Protein AF-A0A944TV61-F1 (afdb_monomer)

Sequence (250 aa):
MQFSLAYIKSEQQFALRTFNSPVAEAAKGKIMELEELETQNIQGIFLPADLLKEDSVALRFSEELMNTPIKSAEENDLSIEAFETLETIEATRLALKMNQQWVLQNNLKTLEVLIPTLNHLKALWPNDRTAFFEELWHLLRKNLGPTSLKLVFNDMEMVGERKKLVQVKIEGNKTPNPVPGTEFESNLMKHYDKEFGAVLNIAEFNQEKGQLVFTATINKSPVIVMAEVLKMSSLQKALLKALFEGLQSA

Radius of gyration: 19.67 Å; Cα contacts (8 Å, |Δi|>4): 413; chains: 1; bounding box: 52×33×57 Å

Structure (mmCIF, N/CA/C/O backbone):
data_AF-A0A944TV61-F1
#
_entry.id   AF-A0A944TV61-F1
#
loop_
_atom_site.group_PDB
_atom_site.id
_atom_site.type_symbol
_atom_site.label_atom_id
_atom_site.label_alt_id
_atom_site.label_comp_id
_atom_site.label_asym_id
_atom_site.label_entity_id
_atom_site.label_seq_id
_atom_site.pdbx_PDB_ins_code
_atom_site.Cartn_x
_atom_site.Cartn_y
_atom_site.Cartn_z
_atom_site.occupancy
_atom_site.B_iso_or_equiv
_atom_site.auth_seq_id
_atom_site.auth_comp_id
_atom_site.auth_asym_id
_atom_site.auth_atom_id
_atom_site.pdbx_PDB_model_num
ATOM 1 N N . MET A 1 1 ? 3.582 7.955 14.731 1.00 70.56 1 MET A N 1
ATOM 2 C CA . MET A 1 1 ? 2.733 7.690 13.554 1.00 70.56 1 MET A CA 1
ATOM 3 C C . MET A 1 1 ? 1.399 8.390 13.738 1.00 70.56 1 MET A C 1
ATOM 5 O O . MET A 1 1 ? 0.754 8.182 14.762 1.00 70.56 1 MET A O 1
ATOM 9 N N . GLN A 1 2 ? 1.022 9.225 12.775 1.00 77.56 2 GLN A N 1
ATOM 10 C CA . GLN A 1 2 ? -0.262 9.921 12.752 1.00 77.56 2 GLN A CA 1
ATOM 11 C C . GLN A 1 2 ? -1.247 9.129 11.891 1.00 77.56 2 GLN A C 1
ATOM 13 O O . GLN A 1 2 ? -0.892 8.701 10.794 1.00 77.56 2 GLN A O 1
ATOM 18 N N . PHE A 1 3 ? -2.462 8.914 12.385 1.00 81.75 3 PHE A N 1
ATOM 19 C CA . PHE A 1 3 ? -3.537 8.269 11.630 1.00 81.75 3 PHE A CA 1
ATOM 20 C C . PHE A 1 3 ? -4.894 8.845 12.035 1.00 81.75 3 PHE A C 1
ATOM 22 O O . PHE A 1 3 ? -5.049 9.377 13.133 1.00 81.75 3 PHE A O 1
ATOM 29 N N . SER A 1 4 ? -5.881 8.729 11.157 1.00 86.25 4 SER A N 1
ATOM 30 C CA . SER A 1 4 ? -7.245 9.182 11.375 1.00 86.25 4 SER A CA 1
ATOM 31 C C . SER A 1 4 ? -8.233 8.043 11.158 1.00 86.25 4 SER A C 1
ATOM 33 O O . SER A 1 4 ? -8.126 7.276 10.196 1.00 86.25 4 SER A O 1
ATOM 35 N N . LEU A 1 5 ? -9.200 7.951 12.065 1.00 87.44 5 LEU A N 1
ATOM 36 C CA . LEU A 1 5 ? -10.331 7.033 11.996 1.00 87.44 5 LEU A CA 1
ATOM 37 C C . LEU A 1 5 ? -11.611 7.852 11.901 1.00 87.44 5 LEU A C 1
ATOM 39 O O . LEU A 1 5 ? -11.696 8.925 12.505 1.00 87.44 5 LEU A O 1
ATOM 43 N N . ALA A 1 6 ? -12.597 7.339 11.177 1.00 88.81 6 ALA A N 1
ATOM 44 C CA . ALA A 1 6 ? -13.915 7.945 11.102 1.00 88.81 6 ALA A CA 1
ATOM 45 C C . ALA A 1 6 ? -15.012 6.985 11.576 1.00 88.81 6 ALA A C 1
ATOM 47 O O . ALA A 1 6 ? -14.898 5.769 11.435 1.00 88.81 6 ALA A O 1
ATOM 48 N N . TYR A 1 7 ? -16.074 7.552 12.134 1.00 86.69 7 TYR A N 1
ATOM 49 C CA . TYR A 1 7 ? -17.287 6.854 12.544 1.00 86.69 7 TYR A CA 1
ATOM 50 C C . TYR A 1 7 ? -18.488 7.507 11.865 1.00 86.69 7 TYR A C 1
ATOM 52 O O . TYR A 1 7 ? -18.637 8.730 11.921 1.00 86.69 7 TYR A O 1
ATOM 60 N N . ILE A 1 8 ? -19.350 6.710 11.240 1.00 84.94 8 ILE A N 1
ATOM 61 C CA . ILE A 1 8 ? -20.545 7.212 10.557 1.00 84.94 8 ILE A CA 1
ATOM 62 C C . ILE A 1 8 ? -21.674 7.404 11.571 1.00 84.94 8 ILE A C 1
ATOM 64 O O . ILE A 1 8 ? -22.154 6.438 12.159 1.00 84.94 8 ILE A O 1
ATOM 68 N N . LYS A 1 9 ? -22.098 8.658 11.776 1.00 77.75 9 LYS A N 1
ATOM 69 C CA . LYS A 1 9 ? -23.261 8.994 12.617 1.00 77.75 9 LYS A CA 1
ATOM 70 C C . LYS A 1 9 ? -24.571 8.842 11.836 1.00 77.75 9 LYS A C 1
ATOM 72 O O . LYS A 1 9 ? -25.576 8.417 12.394 1.00 77.75 9 LYS A O 1
ATOM 77 N N . SER A 1 10 ? -24.550 9.216 10.558 1.00 73.25 10 SER A N 1
ATOM 78 C CA . SER A 1 10 ? -25.651 9.115 9.593 1.00 73.25 10 SER A CA 1
ATOM 79 C C . SER A 1 10 ? -25.081 9.121 8.170 1.00 73.25 10 SER A C 1
ATOM 81 O O . SER A 1 10 ? -23.891 9.375 8.003 1.00 73.25 10 SER A O 1
ATOM 83 N N . GLU A 1 11 ? -25.905 8.906 7.139 1.00 70.44 11 GLU A N 1
ATOM 84 C CA . GLU A 1 11 ? -25.464 8.891 5.727 1.00 70.44 11 GLU A CA 1
ATOM 85 C C . GLU A 1 11 ? -24.627 10.111 5.295 1.00 70.44 11 GLU A C 1
ATOM 87 O O . GLU A 1 11 ? -23.846 10.021 4.350 1.00 70.44 11 GLU A O 1
ATOM 92 N N . GLN A 1 12 ? -24.786 11.255 5.969 1.00 73.31 12 GLN A N 1
ATOM 93 C CA . GLN A 1 12 ? -24.114 12.509 5.622 1.00 73.31 12 GLN A CA 1
ATOM 94 C C . GLN A 1 12 ? -23.173 13.031 6.712 1.00 73.31 12 GLN A C 1
ATOM 96 O O . GLN A 1 12 ? -22.436 13.976 6.451 1.00 73.31 12 GLN A O 1
ATOM 101 N N . GLN A 1 13 ? -23.169 12.451 7.918 1.00 80.06 13 GLN A N 1
ATOM 102 C CA . GLN A 1 13 ? -22.377 12.964 9.040 1.00 80.06 13 GLN A CA 1
ATOM 103 C C . GLN A 1 13 ? -21.384 11.937 9.569 1.00 80.06 13 GLN A C 1
ATOM 105 O O . GLN A 1 13 ? -21.739 10.827 9.973 1.00 80.06 13 GLN A O 1
ATOM 110 N N . PHE A 1 14 ? -20.133 12.375 9.669 1.00 84.75 14 PHE A N 1
ATOM 111 C CA . PHE A 1 14 ? -18.995 11.558 10.056 1.00 84.75 14 PHE A CA 1
ATOM 112 C C . PHE A 1 14 ? -18.278 12.211 11.232 1.00 84.75 14 PHE A C 1
ATOM 114 O O . PHE A 1 14 ? -17.988 13.404 11.204 1.00 84.75 14 PHE A O 1
ATOM 121 N N . ALA A 1 15 ? -17.963 11.437 12.267 1.00 84.75 15 ALA A N 1
ATOM 122 C CA . ALA A 1 15 ? -17.015 11.842 13.297 1.00 84.75 15 ALA A CA 1
ATOM 123 C C . ALA A 1 15 ? -15.615 11.389 12.893 1.00 84.75 15 ALA A C 1
ATOM 125 O O . ALA A 1 15 ? -15.347 10.192 12.872 1.00 84.75 15 ALA A O 1
ATOM 126 N N . LEU A 1 16 ? -14.714 12.326 12.624 1.00 87.50 16 LEU A N 1
ATOM 127 C CA . LEU A 1 16 ? -13.301 12.055 12.384 1.00 87.50 16 LEU A CA 1
ATOM 128 C C . LEU A 1 16 ? -12.492 12.326 13.647 1.00 87.50 16 LEU A C 1
ATOM 130 O O . LEU A 1 16 ? -12.610 13.391 14.258 1.00 87.50 16 LEU A O 1
ATOM 134 N N . ARG A 1 17 ? -11.616 11.390 14.006 1.00 87.31 17 ARG A N 1
ATOM 135 C CA . ARG A 1 17 ? -10.607 11.582 15.049 1.00 87.31 17 ARG A CA 1
ATOM 136 C C . ARG A 1 17 ? -9.224 11.273 14.510 1.00 87.31 17 ARG A C 1
ATOM 138 O O . ARG A 1 17 ? -9.013 10.237 13.883 1.00 87.31 17 ARG A O 1
ATOM 145 N N . THR A 1 18 ? -8.285 12.167 14.800 1.00 84.69 18 THR A N 1
ATOM 146 C CA . THR A 1 18 ? -6.871 12.009 14.460 1.00 84.69 18 THR A CA 1
ATOM 147 C C . THR A 1 18 ? -6.078 11.682 15.716 1.00 84.69 18 THR A C 1
ATOM 149 O O . THR A 1 18 ? -6.195 12.351 16.745 1.00 84.69 18 THR A O 1
ATOM 152 N N . PHE A 1 19 ? -5.256 10.648 15.609 1.00 83.38 19 PHE A N 1
ATOM 153 C CA . PHE A 1 19 ? -4.460 10.079 16.680 1.00 83.38 19 PHE A CA 1
ATOM 154 C C . PHE A 1 19 ? -2.979 10.179 16.323 1.00 83.38 19 PHE A C 1
ATOM 156 O O . PHE A 1 19 ? -2.576 9.868 15.200 1.00 83.38 19 PHE A O 1
ATOM 163 N N . ASN A 1 20 ? -2.161 10.570 17.297 1.00 77.81 20 ASN A N 1
ATOM 164 C CA . ASN A 1 20 ? -0.715 10.683 17.149 1.00 77.81 20 ASN A CA 1
ATOM 165 C C . ASN A 1 20 ? -0.024 9.695 18.084 1.00 77.81 20 ASN A C 1
ATOM 167 O O . ASN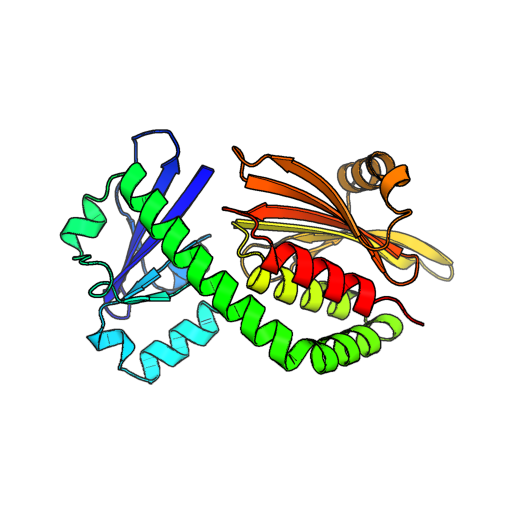 A 1 20 ? 0.310 10.039 19.204 1.00 77.81 20 ASN A O 1
ATOM 171 N N . SER A 1 21 ? 0.241 8.466 17.646 1.00 65.56 21 SER A N 1
ATOM 172 C CA . SER A 1 21 ? 1.012 7.523 18.470 1.00 65.56 21 SER A CA 1
ATOM 173 C C . SER A 1 21 ? 2.506 7.908 18.478 1.00 65.56 21 SER A C 1
ATOM 175 O O . SER A 1 21 ? 3.048 8.150 17.389 1.00 65.56 21 SER A O 1
ATOM 177 N N . PRO A 1 22 ? 3.199 7.981 19.639 1.00 58.41 22 PRO A N 1
ATOM 178 C CA . PRO A 1 22 ? 2.798 7.512 20.976 1.00 58.41 22 PRO A CA 1
ATOM 179 C C . PRO A 1 22 ? 2.239 8.602 21.916 1.00 58.41 22 PRO A C 1
ATOM 181 O O . PRO A 1 22 ? 2.099 8.368 23.114 1.00 58.41 22 PRO A O 1
ATOM 184 N N . VAL A 1 23 ? 1.954 9.803 21.415 1.00 64.31 23 VAL A N 1
ATOM 185 C CA . VAL A 1 23 ? 1.420 10.913 22.213 1.00 64.31 23 VAL A CA 1
ATOM 186 C C . VAL A 1 23 ? -0.033 10.608 22.608 1.00 64.31 23 VAL A C 1
ATOM 188 O O . VAL A 1 23 ? -0.877 10.274 21.778 1.00 64.31 23 VAL A O 1
ATOM 191 N N . ALA A 1 24 ? -0.342 10.707 23.901 1.00 59.06 24 ALA A N 1
ATOM 192 C CA . ALA A 1 24 ? -1.680 10.414 24.424 1.00 59.06 24 ALA A CA 1
ATOM 193 C C . ALA A 1 24 ? -2.745 11.447 24.003 1.00 59.06 24 ALA A C 1
ATOM 195 O O . ALA A 1 24 ? -3.938 11.210 24.168 1.00 59.06 24 ALA A O 1
ATOM 196 N N . GLU A 1 25 ? -2.333 12.582 23.438 1.00 57.22 25 GLU A N 1
ATOM 197 C CA . GLU A 1 25 ? -3.245 13.613 22.954 1.00 57.22 25 GLU A CA 1
ATOM 198 C C . GLU A 1 25 ? -3.832 13.220 21.596 1.00 57.22 25 GLU A C 1
ATOM 200 O O . GLU A 1 25 ? -3.219 13.376 20.537 1.00 57.22 25 GLU A O 1
ATOM 205 N N . ALA A 1 26 ? -5.054 12.697 21.635 1.00 60.09 26 ALA A N 1
ATOM 206 C CA . ALA A 1 26 ? -5.916 12.627 20.469 1.00 60.09 26 ALA A CA 1
ATOM 207 C C . ALA A 1 26 ? -6.537 14.009 20.214 1.00 60.09 26 ALA A C 1
ATOM 209 O O . ALA A 1 26 ? -6.997 14.677 21.145 1.00 60.09 26 ALA A O 1
ATOM 210 N N . ALA A 1 27 ? -6.600 14.428 18.950 1.00 62.38 27 ALA A N 1
ATOM 211 C CA . ALA A 1 27 ? -7.359 15.620 18.594 1.00 62.38 27 ALA A CA 1
ATOM 212 C C . ALA A 1 27 ? -8.851 15.400 18.915 1.00 62.38 27 ALA A C 1
ATOM 214 O O . ALA A 1 27 ? -9.374 14.287 18.767 1.00 62.38 27 ALA A O 1
ATOM 215 N N . LYS A 1 28 ? -9.543 16.460 19.359 1.00 63.47 28 LYS A N 1
ATOM 216 C CA . LYS A 1 28 ? -11.003 16.424 19.539 1.00 63.47 28 LYS A CA 1
ATOM 217 C C . LYS A 1 28 ? -11.669 16.021 18.224 1.00 63.47 28 LYS A C 1
ATOM 219 O O . LYS A 1 28 ? -11.233 16.452 17.157 1.00 63.47 28 LYS A O 1
ATOM 224 N N . GLY A 1 29 ? -12.711 15.196 18.318 1.00 70.06 29 GLY A N 1
ATOM 225 C CA . GLY A 1 29 ? -13.463 14.751 17.152 1.00 70.06 29 GLY A CA 1
ATOM 226 C C . GLY A 1 29 ? -14.010 15.929 16.352 1.00 70.06 29 GLY A C 1
ATOM 227 O O . GLY A 1 29 ? -14.579 16.860 16.925 1.00 70.06 29 GLY A O 1
ATOM 228 N N . LYS A 1 30 ? -13.820 15.889 15.034 1.00 81.94 30 LYS A N 1
ATOM 229 C CA . LYS A 1 30 ? -14.427 16.826 14.088 1.00 81.94 30 LYS A CA 1
ATOM 230 C C . LYS A 1 30 ? -15.624 16.133 13.446 1.00 81.94 30 LYS A C 1
ATOM 232 O O . LYS A 1 30 ? -15.482 15.024 12.940 1.00 81.94 30 LYS A O 1
ATOM 237 N N . ILE A 1 31 ? -16.788 16.780 13.466 1.00 82.81 31 ILE A N 1
ATOM 238 C CA . ILE A 1 31 ? -17.922 16.352 12.640 1.00 82.81 31 ILE A CA 1
ATOM 239 C C . ILE A 1 31 ? -17.719 16.934 11.245 1.00 82.81 31 ILE A C 1
ATOM 241 O O . ILE A 1 31 ? -17.373 18.109 11.112 1.00 82.81 31 ILE A O 1
ATOM 245 N N . MET A 1 32 ? -17.896 16.105 10.229 1.00 82.94 32 MET A N 1
ATOM 246 C CA . MET A 1 32 ? -17.671 16.467 8.839 1.00 82.94 32 MET A CA 1
ATOM 247 C C . MET A 1 32 ? -18.641 15.739 7.914 1.00 82.94 32 MET A C 1
ATOM 249 O O . MET A 1 32 ? -19.213 14.713 8.288 1.00 82.94 32 MET A O 1
ATOM 253 N N . GLU A 1 33 ? -18.816 16.294 6.721 1.00 80.50 33 GLU A N 1
ATOM 254 C CA . GLU A 1 33 ? -19.642 15.727 5.657 1.00 80.50 33 GLU A CA 1
ATOM 255 C C . GLU A 1 33 ? -18.820 14.789 4.761 1.00 80.50 33 GLU A C 1
ATOM 257 O O . GLU A 1 33 ? -17.586 14.780 4.820 1.00 80.50 33 GLU A O 1
ATOM 262 N N . LEU A 1 34 ? -19.494 13.986 3.932 1.00 74.75 34 LEU A N 1
ATOM 263 C CA . LEU A 1 34 ? -18.831 12.999 3.070 1.00 74.75 34 LEU A CA 1
ATOM 264 C C . LEU A 1 34 ? -17.835 13.644 2.096 1.00 74.75 34 LEU A C 1
ATOM 266 O O . LEU A 1 34 ? -16.721 13.156 1.940 1.00 74.75 34 LEU A O 1
ATOM 270 N N . GLU A 1 35 ? -18.194 14.787 1.519 1.00 76.81 35 GLU A N 1
ATOM 271 C CA . GLU A 1 35 ? -17.338 15.538 0.592 1.00 76.81 35 GLU A CA 1
ATOM 272 C C . GLU A 1 35 ? -16.031 15.982 1.269 1.00 76.81 35 GLU A C 1
ATOM 274 O O . GLU A 1 35 ? -14.943 15.908 0.697 1.00 76.81 35 GLU A O 1
ATOM 279 N N . GLU A 1 36 ? -16.097 16.378 2.544 1.00 78.44 36 GLU A N 1
ATOM 280 C CA . GLU A 1 36 ? -14.892 16.684 3.310 1.00 78.44 36 GLU A CA 1
ATOM 281 C C . GLU A 1 36 ? -14.097 15.413 3.627 1.00 78.44 36 GLU A C 1
ATOM 283 O O . GLU A 1 36 ? -12.862 15.442 3.610 1.00 78.44 36 GLU A O 1
ATOM 288 N N . LEU A 1 37 ? -14.786 14.300 3.908 1.00 75.44 37 LEU A N 1
ATOM 289 C CA . LEU A 1 37 ? -14.187 12.995 4.214 1.00 75.44 37 LEU A CA 1
ATOM 290 C C . LEU A 1 37 ? -13.332 12.523 3.041 1.00 75.44 37 LEU A C 1
ATOM 292 O O . LEU A 1 37 ? -12.268 11.921 3.224 1.00 75.44 37 LEU A O 1
ATOM 296 N N . GLU A 1 38 ? -13.764 12.859 1.828 1.00 72.44 38 GLU A N 1
ATOM 297 C CA . GLU A 1 38 ? -13.066 12.499 0.615 1.00 72.44 38 GLU A CA 1
ATOM 298 C C . GLU A 1 38 ? -11.674 13.126 0.503 1.00 72.44 38 GLU A C 1
ATOM 300 O O . GLU A 1 38 ? -10.759 12.516 -0.054 1.00 72.44 38 GLU A O 1
ATOM 305 N N . THR A 1 39 ? -11.484 14.311 1.070 1.00 74.12 39 THR A N 1
ATOM 306 C CA . THR A 1 39 ? -10.204 15.030 1.007 1.00 74.12 39 THR A CA 1
ATOM 307 C C . THR A 1 39 ? -9.219 14.602 2.095 1.00 74.12 39 THR A C 1
ATOM 309 O O . THR A 1 39 ? -8.025 14.898 2.008 1.00 74.12 39 THR A O 1
ATOM 312 N N . GLN A 1 40 ? -9.690 13.885 3.119 1.00 77.25 40 GLN A N 1
ATOM 313 C CA . GLN A 1 40 ? -8.876 13.499 4.268 1.00 77.25 40 GLN A CA 1
ATOM 314 C C . GLN A 1 40 ? -8.163 12.159 4.054 1.00 77.25 40 GLN A C 1
ATOM 316 O O . GLN A 1 40 ? -8.677 11.224 3.438 1.00 77.25 40 GLN A O 1
ATOM 321 N N . ASN A 1 41 ? -6.958 12.039 4.620 1.00 76.44 41 ASN A N 1
ATOM 322 C CA . ASN A 1 41 ? -6.218 10.779 4.632 1.00 76.44 41 ASN A CA 1
ATOM 323 C C . ASN A 1 41 ? -6.695 9.902 5.800 1.00 76.44 41 ASN A C 1
ATOM 325 O O . ASN A 1 41 ? -6.183 10.013 6.917 1.00 76.44 41 ASN A O 1
ATOM 329 N N . 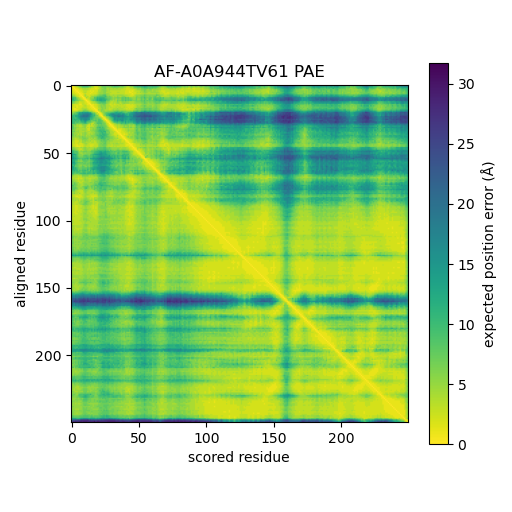ILE A 1 42 ? -7.685 9.049 5.537 1.00 84.06 42 ILE A N 1
ATOM 330 C CA . ILE A 1 42 ? -8.347 8.204 6.538 1.00 84.06 42 ILE A CA 1
ATOM 331 C C . ILE A 1 42 ? -7.882 6.758 6.401 1.00 84.06 42 ILE A C 1
ATOM 333 O O . ILE A 1 42 ? -7.872 6.187 5.308 1.00 84.06 42 ILE A O 1
ATOM 337 N N . GLN A 1 43 ? -7.523 6.152 7.531 1.00 84.31 43 GLN A N 1
ATOM 338 C CA . GLN A 1 43 ? -7.007 4.782 7.588 1.00 84.31 43 GLN A CA 1
ATOM 339 C C . GLN A 1 43 ? -8.074 3.763 7.983 1.00 84.31 43 GLN A C 1
ATOM 341 O O . GLN A 1 43 ? -7.784 2.567 8.008 1.00 84.31 43 GLN A O 1
ATOM 346 N N . GLY A 1 44 ? -9.293 4.208 8.288 1.00 86.94 44 GLY A N 1
ATOM 347 C CA . GLY A 1 44 ? -10.361 3.311 8.680 1.00 86.94 44 GLY A CA 1
ATOM 348 C C . GLY A 1 44 ? -11.681 3.981 9.005 1.00 86.94 44 GLY A C 1
ATOM 349 O O . GLY A 1 44 ? -11.697 5.090 9.541 1.00 86.94 44 GLY A O 1
ATOM 350 N N . ILE A 1 45 ? -12.773 3.290 8.684 1.00 87.38 45 ILE A N 1
ATOM 351 C CA . ILE A 1 45 ? -14.136 3.785 8.862 1.00 87.38 45 ILE A CA 1
ATOM 352 C C . ILE A 1 45 ? -14.978 2.725 9.572 1.00 87.38 45 ILE A C 1
ATOM 354 O O . ILE A 1 45 ? -15.004 1.560 9.168 1.00 87.38 45 ILE A O 1
ATOM 358 N N . PHE A 1 46 ? -15.678 3.149 10.621 1.00 87.62 46 PHE A N 1
ATOM 359 C CA . PHE A 1 46 ? -16.667 2.347 11.330 1.00 87.62 46 PHE A CA 1
ATOM 360 C C . PHE A 1 46 ? -18.077 2.766 10.922 1.00 87.62 46 PHE A C 1
ATOM 362 O O . PHE A 1 46 ? -18.426 3.946 11.000 1.00 87.62 46 PHE A O 1
ATOM 369 N N . LEU A 1 47 ? -18.878 1.789 10.509 1.00 84.25 47 LEU A N 1
ATOM 370 C CA . LEU A 1 47 ? -20.290 1.949 10.187 1.00 84.25 47 LEU A CA 1
ATOM 371 C C . LEU A 1 47 ? -21.166 1.143 11.142 1.00 84.25 47 LEU A C 1
ATOM 373 O O . LEU A 1 47 ? -20.845 -0.012 11.404 1.00 84.25 47 LEU A O 1
ATOM 377 N N . PRO A 1 48 ? -22.310 1.682 11.580 1.00 82.56 48 PRO A N 1
ATOM 378 C CA . PRO A 1 48 ? -23.373 0.866 12.147 1.00 82.56 48 PRO A CA 1
ATOM 379 C C . PRO A 1 48 ? -23.808 -0.256 11.186 1.00 82.56 48 PRO A C 1
ATOM 381 O O . PRO A 1 48 ? -23.926 -0.048 9.975 1.00 82.56 48 PRO A O 1
ATOM 384 N N . ALA A 1 49 ? -24.062 -1.447 11.719 1.00 78.81 49 ALA A N 1
ATOM 385 C CA . ALA A 1 49 ? -24.384 -2.664 10.974 1.00 78.81 49 ALA A CA 1
ATOM 386 C C . ALA A 1 49 ? -25.676 -2.528 10.167 1.00 78.81 49 ALA A C 1
ATOM 388 O O . ALA A 1 49 ? -25.831 -3.190 9.143 1.00 78.81 49 ALA A O 1
ATOM 389 N N . ASP A 1 50 ? -26.593 -1.677 10.618 1.00 77.31 50 ASP A N 1
ATOM 390 C CA . ASP A 1 50 ? -27.849 -1.423 9.920 1.00 77.31 50 ASP A CA 1
ATOM 391 C C . ASP A 1 50 ? -27.624 -0.630 8.626 1.00 77.31 50 ASP A C 1
ATOM 393 O O . ASP A 1 50 ? -28.190 -0.989 7.599 1.00 77.31 50 ASP A O 1
ATOM 397 N N . LEU A 1 51 ? -26.695 0.334 8.626 1.00 74.06 51 LEU A N 1
ATOM 398 C CA . LEU A 1 51 ? -26.308 1.089 7.425 1.00 74.06 51 LEU A CA 1
ATOM 399 C C . LEU A 1 51 ? -25.444 0.262 6.460 1.00 74.06 51 LEU A C 1
ATOM 401 O O . LEU A 1 51 ? -25.479 0.470 5.253 1.00 74.06 51 LEU A O 1
ATOM 405 N N . LEU A 1 52 ? -24.678 -0.707 6.971 1.00 68.94 52 LEU A N 1
ATOM 406 C CA . LEU A 1 52 ? -23.900 -1.640 6.142 1.00 68.94 52 LEU A CA 1
ATOM 407 C C . LEU A 1 52 ? -24.770 -2.606 5.326 1.00 68.94 52 LEU A C 1
ATOM 409 O O . LEU A 1 52 ? -24.296 -3.140 4.325 1.00 68.94 52 LEU A O 1
ATOM 413 N N . LYS A 1 53 ? -26.007 -2.865 5.763 1.00 70.94 53 LYS A N 1
ATOM 414 C CA . LYS A 1 53 ? -26.952 -3.759 5.073 1.00 70.94 53 LYS A CA 1
ATOM 415 C C . LYS A 1 53 ? -27.724 -3.063 3.955 1.00 70.94 53 LYS A C 1
ATOM 417 O O . LYS A 1 53 ? -28.392 -3.742 3.181 1.00 70.94 53 LYS A O 1
ATOM 422 N N . GLU A 1 54 ? -27.668 -1.737 3.882 1.00 75.44 54 GLU A N 1
ATOM 423 C CA . GLU A 1 54 ? -28.309 -0.977 2.817 1.00 75.44 54 GLU A CA 1
ATOM 424 C C . GLU A 1 54 ? -27.412 -0.972 1.576 1.00 75.44 54 GLU A C 1
ATOM 426 O O . GLU A 1 54 ? -26.350 -0.348 1.555 1.00 75.44 54 GLU A O 1
ATOM 431 N N . ASP A 1 55 ? -27.847 -1.668 0.522 1.00 67.56 55 ASP A N 1
ATOM 432 C CA . ASP A 1 55 ? -27.056 -1.862 -0.702 1.00 67.56 55 ASP A CA 1
ATOM 433 C C . ASP A 1 55 ? -26.601 -0.535 -1.337 1.00 67.56 55 ASP A C 1
ATOM 435 O O . ASP A 1 55 ? -25.477 -0.437 -1.826 1.00 67.56 55 ASP A O 1
ATOM 439 N N . SER A 1 56 ? -27.434 0.511 -1.293 1.00 70.94 56 SER A N 1
ATOM 440 C CA . SER A 1 56 ? -27.104 1.847 -1.814 1.00 70.94 56 SER A CA 1
ATOM 441 C C . SER A 1 56 ? -25.952 2.509 -1.062 1.00 70.94 56 SER A C 1
ATOM 443 O O . SER A 1 56 ? -25.086 3.142 -1.667 1.00 70.94 56 SER A O 1
ATOM 445 N N . VAL A 1 57 ? -25.933 2.346 0.258 1.00 69.06 57 VAL A N 1
ATOM 446 C CA . VAL A 1 57 ? -24.927 2.916 1.152 1.00 69.06 57 VAL A CA 1
ATOM 447 C C . VAL A 1 57 ? -23.620 2.132 1.020 1.00 69.06 57 VAL A C 1
ATOM 449 O O . VAL A 1 57 ? -22.550 2.720 0.852 1.00 69.06 57 VAL A O 1
ATOM 452 N N . ALA A 1 58 ? -23.707 0.800 0.989 1.00 67.69 58 ALA A N 1
ATOM 453 C CA . ALA A 1 58 ? -22.564 -0.080 0.773 1.00 67.69 58 ALA A CA 1
ATOM 454 C C . ALA A 1 58 ? -21.881 0.161 -0.586 1.00 67.69 58 ALA A C 1
ATOM 456 O O . ALA A 1 58 ? -20.650 0.233 -0.643 1.00 67.69 58 ALA A O 1
ATOM 457 N N . LEU A 1 59 ? -22.658 0.336 -1.663 1.00 68.69 59 LEU A N 1
ATOM 458 C CA . LEU A 1 59 ? -22.140 0.642 -3.001 1.00 68.69 59 LEU A CA 1
ATOM 459 C C . LEU A 1 59 ? -21.404 1.980 -3.026 1.00 68.69 59 LEU A C 1
ATOM 461 O O . LEU A 1 59 ? -20.231 2.014 -3.404 1.00 68.69 59 LEU A O 1
ATOM 465 N N . ARG A 1 60 ? -22.044 3.048 -2.539 1.00 72.00 60 ARG A N 1
ATOM 466 C CA . 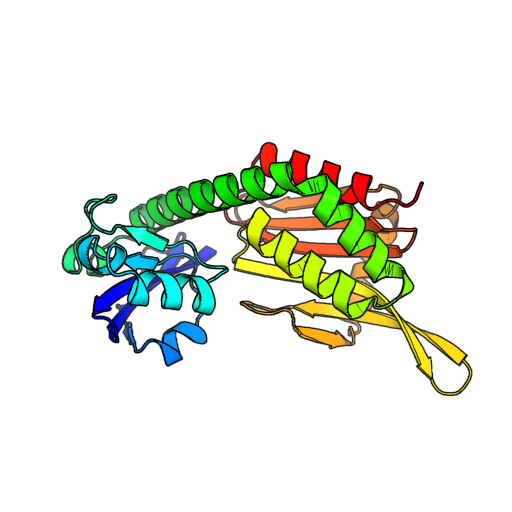ARG A 1 60 ? -21.453 4.391 -2.493 1.00 72.00 60 ARG A CA 1
ATOM 467 C C . ARG A 1 60 ? -20.109 4.397 -1.765 1.00 72.00 60 ARG A C 1
ATOM 469 O O . ARG A 1 60 ? -19.109 4.874 -2.295 1.00 72.00 60 ARG A O 1
ATOM 476 N N . PHE A 1 61 ? -20.050 3.773 -0.589 1.00 71.12 61 PHE A N 1
ATOM 477 C CA . PHE A 1 61 ? -18.806 3.692 0.171 1.00 71.12 61 PHE A CA 1
ATOM 478 C C . PHE A 1 61 ? -17.760 2.778 -0.475 1.00 71.12 61 PHE A C 1
ATOM 480 O O . PHE A 1 61 ? -16.565 3.047 -0.359 1.00 71.12 61 PHE A O 1
ATOM 487 N N . SER A 1 62 ? -18.165 1.723 -1.183 1.00 66.94 62 SER A N 1
ATOM 488 C CA . SER A 1 62 ? -17.217 0.860 -1.897 1.00 66.94 62 SER A CA 1
ATOM 489 C C . SER A 1 62 ? -16.523 1.570 -3.068 1.00 66.94 62 SER A C 1
ATOM 491 O O . SER A 1 62 ? -15.346 1.303 -3.329 1.00 66.94 62 SER A O 1
ATOM 493 N N . GLU A 1 63 ? -17.219 2.495 -3.733 1.00 67.94 63 GLU A N 1
ATOM 494 C CA . GLU A 1 63 ? -16.699 3.270 -4.863 1.00 67.94 63 GLU A CA 1
ATOM 495 C C . GLU A 1 63 ? -15.851 4.459 -4.388 1.00 67.94 63 GLU A C 1
ATOM 497 O O . GLU A 1 63 ? -14.688 4.589 -4.780 1.00 67.94 63 GLU A O 1
ATOM 502 N N . GLU A 1 64 ? -16.386 5.283 -3.481 1.00 65.25 64 GLU A N 1
ATOM 503 C CA . GLU A 1 64 ? -15.750 6.528 -3.017 1.00 65.25 64 GLU A CA 1
ATOM 504 C C . GLU A 1 64 ? -14.568 6.278 -2.051 1.00 65.25 64 GLU A C 1
ATOM 506 O O . GLU A 1 64 ? -13.638 7.088 -1.939 1.00 65.25 64 GLU A O 1
ATOM 511 N N . LEU A 1 65 ? -14.560 5.129 -1.361 1.00 70.19 65 LEU A N 1
ATOM 512 C CA . LEU A 1 65 ? -13.562 4.771 -0.343 1.00 70.19 65 LEU A CA 1
ATOM 513 C C . LEU A 1 65 ? -12.844 3.458 -0.659 1.00 70.19 65 LEU A C 1
ATOM 515 O O . LEU A 1 65 ? -12.369 2.770 0.245 1.00 70.19 65 LEU A O 1
ATOM 519 N N . MET A 1 66 ? -12.685 3.139 -1.947 1.00 69.69 66 MET A N 1
ATOM 520 C CA . MET A 1 66 ? -12.065 1.905 -2.457 1.00 69.69 66 MET A CA 1
ATOM 521 C C . MET A 1 66 ? -10.723 1.527 -1.787 1.00 69.69 66 MET A C 1
ATOM 523 O O . MET A 1 66 ? -10.336 0.356 -1.767 1.00 69.69 66 MET A O 1
ATOM 527 N N . ASN A 1 67 ? -10.001 2.509 -1.234 1.00 73.81 67 ASN A N 1
ATOM 528 C CA . ASN A 1 67 ? -8.686 2.349 -0.609 1.00 73.81 67 ASN A CA 1
ATOM 529 C C . ASN A 1 67 ? -8.686 2.494 0.927 1.00 73.81 67 ASN A C 1
ATOM 531 O O . ASN A 1 67 ? -7.610 2.617 1.517 1.00 73.81 67 ASN A O 1
ATOM 535 N N . THR A 1 68 ? -9.854 2.483 1.574 1.00 81.75 68 THR A N 1
ATOM 536 C CA . THR A 1 68 ? -9.995 2.623 3.030 1.00 81.75 68 THR A CA 1
ATOM 537 C C . THR A 1 68 ? -10.793 1.443 3.593 1.00 81.75 68 THR A C 1
ATOM 539 O O . THR A 1 68 ? -11.855 1.110 3.069 1.00 81.75 68 THR A O 1
ATOM 542 N N . PRO A 1 69 ? -10.312 0.775 4.657 1.00 84.62 69 PRO A N 1
ATOM 543 C CA . PRO A 1 69 ? -11.042 -0.333 5.249 1.00 84.62 69 PRO A CA 1
ATOM 544 C C . PRO A 1 69 ? -12.303 0.157 5.966 1.00 84.62 69 PRO A C 1
ATOM 546 O O . PRO A 1 69 ? -12.260 1.113 6.743 1.00 84.62 69 PRO A O 1
ATOM 549 N N . ILE A 1 70 ? -13.403 -0.553 5.727 1.00 85.25 70 ILE A N 1
ATOM 550 C CA . ILE A 1 70 ? -14.711 -0.306 6.330 1.00 85.25 70 ILE A CA 1
ATOM 551 C C . ILE A 1 70 ? -15.083 -1.508 7.201 1.00 85.25 70 ILE A C 1
ATOM 553 O O . ILE A 1 70 ? -14.946 -2.659 6.769 1.00 85.25 70 ILE A O 1
ATOM 557 N N . LYS A 1 71 ? -15.532 -1.253 8.432 1.00 84.31 71 LYS A N 1
ATOM 558 C CA . LYS A 1 71 ? -15.946 -2.286 9.392 1.00 84.31 71 LYS A CA 1
ATOM 559 C C . LYS A 1 71 ? -17.225 -1.909 10.122 1.00 84.31 71 LYS A C 1
ATOM 561 O O . LYS A 1 71 ? -17.521 -0.728 10.281 1.00 84.31 71 LYS A O 1
ATOM 566 N N . SER A 1 72 ? -17.943 -2.923 10.605 1.00 83.50 72 SER A N 1
ATOM 567 C CA . SER A 1 72 ? -19.063 -2.693 11.514 1.00 83.50 72 SER A CA 1
ATOM 568 C C . SER A 1 72 ? -18.550 -2.167 12.858 1.00 83.50 72 SER A C 1
ATOM 570 O O . SER A 1 72 ? -17.538 -2.634 13.398 1.00 83.50 72 SER A O 1
ATOM 572 N N . ALA A 1 73 ? -19.246 -1.163 13.375 1.00 84.25 73 ALA A N 1
ATOM 573 C CA . ALA A 1 73 ? -19.024 -0.588 14.689 1.00 84.25 73 ALA A CA 1
ATOM 574 C C . ALA A 1 73 ? -19.351 -1.612 15.793 1.00 84.25 73 ALA A C 1
ATOM 576 O O . ALA A 1 73 ? -18.583 -1.784 16.737 1.00 84.25 73 ALA A O 1
ATOM 577 N N . GLU A 1 74 ? -20.429 -2.370 15.614 1.00 82.88 74 GLU A N 1
ATOM 578 C CA . GLU A 1 74 ? -20.920 -3.416 16.513 1.00 82.88 74 GLU A CA 1
ATOM 579 C C . GLU A 1 74 ? -19.961 -4.606 16.592 1.00 82.88 74 GLU A C 1
ATOM 581 O O . GLU A 1 74 ? -19.734 -5.128 17.676 1.00 82.88 74 GLU A O 1
ATOM 586 N N . GLU A 1 75 ? -19.315 -4.993 15.483 1.00 80.19 75 GLU A N 1
ATOM 587 C CA . GLU A 1 75 ? -18.260 -6.027 15.483 1.00 80.19 75 GLU A CA 1
ATOM 588 C C . GLU A 1 75 ? -17.058 -5.679 16.383 1.00 80.19 75 GLU A C 1
ATOM 590 O O . GLU A 1 75 ? -16.223 -6.541 16.674 1.00 80.19 75 GLU A O 1
ATOM 595 N N . ASN A 1 76 ? -16.926 -4.409 16.771 1.00 78.56 76 ASN A N 1
ATOM 596 C CA . ASN A 1 76 ? -15.838 -3.906 17.601 1.00 78.56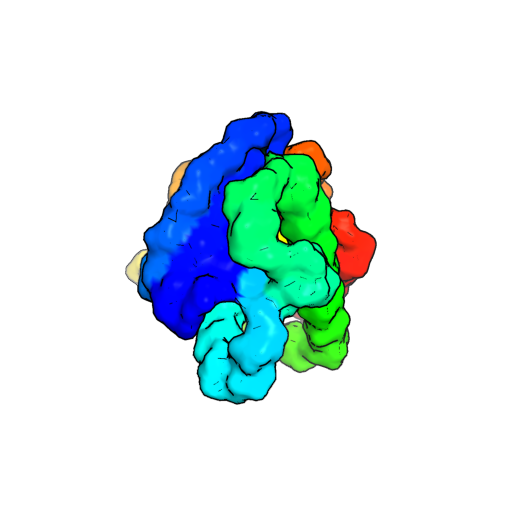 76 ASN A CA 1
ATOM 597 C C . ASN A 1 76 ? -16.346 -3.234 18.889 1.00 78.56 76 ASN A C 1
ATOM 599 O O . ASN A 1 76 ? -15.591 -2.469 19.486 1.00 78.56 76 ASN A O 1
ATOM 603 N N . ASP A 1 77 ? -17.594 -3.510 19.295 1.00 80.25 77 ASP A N 1
ATOM 604 C CA . ASP A 1 77 ? -18.240 -2.963 20.499 1.00 80.25 77 ASP A CA 1
ATOM 605 C C . ASP A 1 77 ? -18.143 -1.424 20.597 1.00 80.25 77 ASP A C 1
ATOM 607 O O . ASP A 1 77 ? -17.999 -0.839 21.673 1.00 80.25 77 ASP A O 1
ATOM 611 N N . LEU A 1 78 ? -18.192 -0.750 19.445 1.00 83.81 78 LEU A N 1
ATOM 612 C CA . LEU A 1 78 ? -17.943 0.681 19.304 1.00 83.81 78 LEU A CA 1
ATOM 613 C C . LEU A 1 78 ? -19.260 1.448 19.158 1.00 83.81 78 LEU A C 1
ATOM 615 O O . LEU A 1 78 ? -19.861 1.498 18.086 1.00 83.81 78 LEU A O 1
ATOM 619 N N . SER A 1 79 ? -19.693 2.109 20.231 1.00 84.50 79 SER A N 1
ATOM 620 C CA . SER A 1 79 ? -20.692 3.176 20.130 1.00 84.50 79 SER A CA 1
ATOM 621 C C . SER A 1 79 ? -20.037 4.488 19.691 1.00 84.50 79 SER A C 1
ATOM 623 O O . SER A 1 79 ? -18.822 4.665 19.782 1.00 84.50 79 SER A O 1
ATOM 625 N N . ILE A 1 80 ? -20.848 5.443 19.245 1.00 82.38 80 ILE A N 1
ATOM 626 C CA . ILE A 1 80 ? -20.404 6.809 18.950 1.00 82.38 80 ILE A CA 1
ATOM 627 C C . ILE A 1 80 ? -19.719 7.483 20.150 1.00 82.38 80 ILE A C 1
ATOM 629 O O . ILE A 1 80 ? -18.687 8.128 19.995 1.00 82.38 80 ILE A O 1
ATOM 633 N N . GLU A 1 81 ? -20.259 7.283 21.351 1.00 84.12 81 GLU A N 1
ATOM 634 C CA . GLU A 1 81 ? -19.708 7.808 22.602 1.00 84.12 81 GLU A CA 1
ATOM 635 C C . GLU A 1 81 ? -18.354 7.158 22.902 1.00 84.12 81 GLU A C 1
ATOM 637 O O . GLU A 1 81 ? -17.373 7.861 23.141 1.00 84.12 81 GLU A O 1
ATOM 642 N N . ALA A 1 82 ? -18.271 5.827 22.781 1.00 84.31 82 ALA A N 1
ATOM 643 C CA . ALA A 1 82 ? -17.024 5.083 22.941 1.00 84.31 82 ALA A CA 1
ATOM 644 C C . ALA A 1 82 ? -15.970 5.500 21.901 1.00 84.31 82 ALA A C 1
ATOM 646 O O . ALA A 1 82 ? -14.784 5.610 22.217 1.00 84.31 82 ALA A O 1
ATOM 647 N N . PHE A 1 83 ? -16.391 5.789 20.667 1.00 85.38 83 PHE A N 1
ATOM 648 C CA . PHE A 1 83 ? -15.511 6.299 19.622 1.00 85.38 83 PHE A CA 1
ATOM 649 C C . PHE A 1 83 ? -14.992 7.705 19.941 1.00 85.38 83 PHE A C 1
ATOM 651 O O . PHE A 1 83 ? -13.823 7.995 19.685 1.00 85.38 83 PHE A O 1
ATOM 658 N N . GLU A 1 84 ? -15.813 8.584 20.516 1.00 83.56 84 GLU A N 1
ATOM 659 C CA . GLU A 1 84 ? -15.400 9.937 20.909 1.00 83.56 84 GLU A CA 1
ATOM 660 C C . GLU A 1 84 ? -14.452 9.941 22.118 1.00 83.56 84 GLU A C 1
ATOM 662 O O . GLU A 1 84 ? -13.568 10.799 22.191 1.00 83.56 84 GLU A O 1
ATOM 667 N N . THR A 1 85 ? -14.555 8.946 23.005 1.00 85.94 85 THR A N 1
ATOM 668 C CA . THR A 1 85 ? -13.675 8.786 24.177 1.00 85.94 85 THR A CA 1
ATOM 669 C C . THR A 1 85 ? -12.488 7.846 23.956 1.00 85.94 85 THR A C 1
ATOM 671 O O . THR A 1 85 ? -11.659 7.711 24.848 1.00 85.94 85 THR A O 1
ATOM 674 N N . LEU A 1 86 ? -12.373 7.216 22.780 1.00 85.31 86 LEU A N 1
ATOM 675 C CA . LEU A 1 86 ? -11.310 6.261 22.440 1.00 85.31 86 LEU A CA 1
ATOM 676 C C . LEU A 1 86 ? -9.909 6.817 22.749 1.00 85.31 86 LEU A C 1
ATOM 678 O O . LEU A 1 86 ? -9.551 7.909 22.282 1.00 85.31 86 LEU A O 1
ATOM 682 N N . GLU A 1 87 ? -9.106 6.059 23.487 1.00 85.38 87 GLU A N 1
ATOM 683 C CA . GLU A 1 87 ? -7.719 6.417 23.785 1.00 85.38 87 GLU A CA 1
ATOM 684 C C . GLU A 1 87 ? -6.780 6.054 22.624 1.00 85.38 87 GLU A C 1
ATOM 686 O O . GLU A 1 87 ? -7.017 5.096 21.884 1.00 85.38 87 GLU A O 1
ATOM 691 N N . THR A 1 88 ? -5.657 6.770 22.481 1.00 83.00 88 THR A N 1
ATOM 692 C CA . THR A 1 88 ? -4.692 6.556 21.384 1.00 83.00 88 THR A CA 1
ATOM 693 C C . THR A 1 88 ? -4.187 5.112 21.302 1.00 83.00 88 THR A C 1
ATOM 695 O O . THR A 1 88 ? -4.007 4.582 20.202 1.00 83.00 88 THR A O 1
ATOM 698 N N . ILE A 1 89 ? -3.970 4.445 22.440 1.00 84.94 89 ILE A N 1
ATOM 699 C CA . ILE A 1 89 ? -3.469 3.061 22.479 1.00 84.94 89 ILE A CA 1
ATOM 700 C C . ILE A 1 89 ? -4.517 2.087 21.926 1.00 84.94 89 ILE A C 1
ATOM 702 O O . ILE A 1 89 ? -4.194 1.210 21.119 1.00 84.94 89 ILE A O 1
ATOM 706 N N . GLU A 1 90 ? -5.775 2.246 22.328 1.00 85.88 90 GLU A N 1
ATOM 707 C CA . GLU A 1 90 ? -6.882 1.403 21.873 1.00 85.88 90 GLU A CA 1
ATOM 708 C C . GLU A 1 90 ? -7.211 1.663 20.404 1.00 85.88 90 GLU A C 1
ATOM 710 O O . GLU A 1 90 ? -7.306 0.717 19.618 1.00 85.88 90 GLU A O 1
ATOM 715 N N . ALA A 1 91 ? -7.253 2.937 20.007 1.00 85.62 91 ALA A N 1
ATOM 716 C CA . ALA A 1 91 ? -7.405 3.362 18.620 1.00 85.62 91 ALA A CA 1
ATOM 717 C C . ALA A 1 91 ? -6.327 2.747 17.720 1.00 85.62 91 ALA A C 1
ATOM 719 O O . ALA A 1 91 ? -6.628 2.229 16.645 1.00 85.62 91 ALA A O 1
ATOM 720 N N . THR A 1 92 ? -5.072 2.738 18.182 1.00 85.12 92 THR A N 1
ATOM 721 C CA . THR A 1 92 ? -3.954 2.131 17.445 1.00 85.12 92 THR A CA 1
ATOM 722 C C . THR A 1 92 ? -4.166 0.627 17.275 1.00 85.12 92 THR A C 1
ATOM 724 O O . THR A 1 92 ? -3.967 0.091 16.184 1.00 85.12 92 THR A O 1
ATOM 727 N N . ARG A 1 93 ? -4.608 -0.070 18.329 1.00 86.88 93 ARG A N 1
ATOM 728 C CA . ARG A 1 93 ? -4.879 -1.516 18.290 1.00 86.88 93 ARG A CA 1
ATOM 729 C C . ARG A 1 93 ? -5.993 -1.855 17.296 1.00 86.88 93 ARG A C 1
ATOM 731 O O . ARG A 1 93 ? -5.845 -2.796 16.513 1.00 86.88 93 ARG A O 1
ATOM 738 N N . LEU A 1 94 ? -7.073 -1.078 17.306 1.00 87.25 94 LEU A N 1
ATOM 739 C CA . LEU A 1 94 ? -8.205 -1.230 16.393 1.00 87.25 94 LEU A CA 1
ATOM 740 C C . LEU A 1 94 ? -7.805 -0.944 14.942 1.00 87.25 94 LEU A C 1
ATOM 742 O O . LEU A 1 94 ? -8.062 -1.772 14.066 1.00 87.25 94 LEU A O 1
ATOM 746 N N . ALA A 1 95 ? -7.101 0.164 14.697 1.00 85.75 95 ALA A N 1
ATOM 747 C CA . ALA A 1 95 ? -6.595 0.523 13.373 1.00 85.75 95 ALA A CA 1
ATOM 748 C C . ALA A 1 95 ? -5.679 -0.569 12.798 1.00 85.75 95 ALA A C 1
ATOM 750 O O . ALA A 1 95 ? -5.834 -0.970 11.644 1.00 85.75 95 ALA A O 1
ATOM 751 N N . LEU A 1 96 ? -4.768 -1.110 13.617 1.00 86.81 96 LEU A N 1
ATOM 752 C CA . LEU A 1 96 ? -3.882 -2.206 13.221 1.00 86.81 96 LEU A CA 1
ATOM 753 C C . LEU A 1 96 ? -4.656 -3.473 12.854 1.00 86.81 96 LEU A C 1
ATOM 755 O O . LEU A 1 96 ? -4.380 -4.066 11.812 1.00 86.81 96 LEU A O 1
ATOM 759 N N . LYS A 1 97 ? -5.618 -3.886 13.688 1.00 88.81 97 LYS A N 1
ATOM 760 C CA . LYS A 1 97 ? -6.446 -5.079 13.444 1.00 88.81 97 LYS A CA 1
ATOM 761 C C . LYS A 1 97 ? -7.229 -4.940 12.138 1.00 88.81 97 LYS A C 1
ATOM 763 O O . LYS A 1 97 ? -7.221 -5.851 11.313 1.00 88.81 97 LYS A O 1
ATOM 768 N N . MET A 1 98 ? -7.870 -3.791 11.942 1.00 88.56 98 MET A N 1
ATOM 769 C CA . MET A 1 98 ? -8.675 -3.510 10.758 1.00 88.56 98 MET A CA 1
ATOM 770 C C . MET A 1 98 ? -7.828 -3.474 9.481 1.00 88.56 98 MET A C 1
ATOM 772 O O . MET A 1 98 ? -8.165 -4.152 8.510 1.00 88.56 98 MET A O 1
ATOM 776 N N . ASN A 1 99 ? -6.703 -2.754 9.496 1.00 88.25 99 ASN A N 1
ATOM 777 C CA . ASN A 1 99 ? -5.790 -2.689 8.355 1.00 88.25 99 ASN A CA 1
ATOM 778 C C . ASN A 1 99 ? -5.234 -4.081 8.011 1.00 88.25 99 ASN A C 1
ATOM 780 O O . ASN A 1 99 ? -5.290 -4.483 6.854 1.00 88.25 99 ASN A O 1
ATOM 784 N N . GLN A 1 100 ? -4.798 -4.865 9.006 1.00 89.25 100 GLN A N 1
ATOM 785 C CA . GLN A 1 100 ? -4.274 -6.218 8.778 1.00 89.25 100 GLN A CA 1
ATOM 786 C C . GLN A 1 100 ? -5.293 -7.142 8.110 1.00 89.25 100 GLN A C 1
ATOM 788 O O . GLN A 1 100 ? -4.937 -7.874 7.189 1.00 89.25 100 GLN A O 1
ATOM 793 N N . GLN A 1 101 ? -6.553 -7.112 8.552 1.00 90.00 101 GLN A N 1
ATOM 794 C CA . GLN A 1 101 ? -7.611 -7.917 7.937 1.00 90.00 101 GLN A CA 1
ATOM 795 C C . GLN A 1 101 ? -7.888 -7.485 6.494 1.00 90.00 101 GLN A C 1
ATOM 797 O O . GLN A 1 101 ? -8.008 -8.335 5.615 1.00 90.00 101 GLN A O 1
ATOM 802 N N . TRP A 1 102 ? -7.966 -6.178 6.246 1.00 90.38 102 TRP A N 1
ATOM 803 C CA . TRP A 1 102 ? -8.230 -5.635 4.914 1.00 90.38 102 TRP A CA 1
ATOM 804 C C . TRP A 1 102 ? -7.096 -5.934 3.931 1.00 90.38 102 TRP A C 1
ATOM 806 O O . TRP A 1 102 ? -7.333 -6.463 2.846 1.00 90.38 102 TRP A O 1
ATOM 816 N N . VAL A 1 103 ? -5.852 -5.693 4.347 1.00 92.31 103 VAL A N 1
ATOM 817 C CA . VAL A 1 103 ? -4.648 -6.038 3.585 1.00 92.31 103 VAL A CA 1
ATOM 818 C C . VAL A 1 103 ? -4.606 -7.531 3.279 1.00 92.31 103 VAL A C 1
ATOM 820 O O . VAL A 1 103 ? -4.350 -7.907 2.138 1.00 92.31 103 VAL A O 1
ATOM 823 N N . LEU A 1 104 ? -4.895 -8.389 4.263 1.00 92.81 104 LEU A N 1
ATOM 824 C CA . LEU A 1 104 ? -4.926 -9.837 4.064 1.00 92.81 104 LEU A CA 1
ATOM 825 C C . LEU A 1 104 ? -5.951 -10.231 2.995 1.00 92.81 104 LEU A C 1
ATOM 827 O O . LEU A 1 104 ? -5.615 -10.974 2.076 1.00 92.81 104 LEU A O 1
ATOM 831 N N . GLN A 1 105 ? -7.177 -9.710 3.079 1.00 91.50 105 GLN A N 1
ATOM 832 C CA . GLN A 1 105 ? -8.220 -9.975 2.086 1.00 91.50 105 GLN A CA 1
ATOM 833 C C . GLN A 1 105 ? -7.807 -9.505 0.685 1.00 91.50 105 GLN A C 1
ATOM 835 O O . GLN A 1 105 ? -7.987 -10.243 -0.281 1.00 91.50 105 GLN A O 1
ATOM 840 N N . ASN A 1 106 ? -7.213 -8.315 0.565 1.00 92.50 106 ASN A N 1
ATOM 841 C CA . ASN A 1 106 ? -6.730 -7.798 -0.717 1.00 92.50 106 ASN A CA 1
ATOM 842 C C . ASN A 1 106 ? -5.569 -8.619 -1.281 1.00 92.50 106 ASN A C 1
ATOM 844 O O . ASN A 1 106 ? -5.537 -8.877 -2.485 1.00 92.50 106 ASN A O 1
ATOM 848 N N . ASN A 1 107 ? -4.642 -9.066 -0.429 1.00 94.31 107 ASN A N 1
ATOM 849 C CA . ASN A 1 107 ? -3.545 -9.938 -0.842 1.00 94.31 107 ASN A CA 1
ATOM 850 C C . ASN A 1 107 ? -4.072 -11.275 -1.366 1.00 94.31 107 ASN A C 1
ATOM 852 O O . ASN A 1 107 ? -3.614 -11.725 -2.411 1.00 94.31 107 ASN A O 1
ATOM 856 N N . LEU A 1 108 ? -5.046 -11.883 -0.682 1.00 94.06 108 LEU A N 1
ATOM 857 C CA . LEU A 1 108 ? -5.670 -13.133 -1.125 1.00 94.06 108 LEU A CA 1
ATOM 858 C C . LEU A 1 108 ? -6.390 -12.958 -2.466 1.00 94.06 108 LEU A C 1
ATOM 860 O O . LEU A 1 108 ? -6.097 -13.696 -3.402 1.00 94.06 108 LEU A O 1
ATOM 864 N N . LYS A 1 109 ? -7.227 -11.920 -2.602 1.00 93.19 109 LYS A N 1
ATOM 865 C CA . LYS A 1 109 ? -7.886 -11.587 -3.877 1.00 93.19 109 LYS A CA 1
ATOM 866 C C . LYS A 1 109 ? -6.870 -11.375 -4.999 1.00 93.19 109 LYS A C 1
ATOM 868 O O . LYS A 1 109 ? -7.036 -11.902 -6.090 1.00 93.19 109 LYS A O 1
ATOM 873 N N . THR A 1 110 ? -5.793 -10.634 -4.731 1.00 94.12 110 THR A N 1
ATOM 874 C CA . THR A 1 110 ? -4.738 -10.390 -5.726 1.00 94.12 110 THR A CA 1
ATOM 875 C C . THR A 1 110 ? -4.041 -11.685 -6.133 1.00 94.12 110 THR A C 1
ATOM 877 O O . THR A 1 110 ? -3.737 -11.854 -7.308 1.00 94.12 110 THR A O 1
ATOM 880 N N . LEU A 1 111 ? -3.803 -12.611 -5.199 1.00 94.06 111 LEU A N 1
ATOM 881 C CA . LEU A 1 111 ? -3.214 -13.915 -5.509 1.00 94.06 111 LEU A CA 1
ATOM 882 C C . LEU A 1 111 ? -4.112 -14.754 -6.426 1.00 94.06 111 LEU A C 1
ATOM 884 O O . LEU A 1 111 ? -3.598 -15.382 -7.350 1.00 94.06 111 LEU A O 1
ATOM 888 N N . GLU A 1 112 ? -5.430 -14.728 -6.218 1.00 94.19 112 GLU A N 1
ATOM 889 C CA . GLU A 1 112 ? -6.402 -15.444 -7.062 1.00 94.19 112 GLU A CA 1
ATOM 890 C C . GLU A 1 112 ? -6.379 -14.957 -8.518 1.00 94.19 112 GLU A C 1
ATOM 892 O O . GLU A 1 112 ? -6.499 -15.760 -9.443 1.00 94.19 112 GLU A O 1
ATOM 897 N N . VAL A 1 113 ? -6.166 -13.654 -8.734 1.00 95.00 113 VAL A N 1
ATOM 898 C CA . VAL A 1 113 ? -6.129 -13.034 -10.072 1.00 95.00 113 VAL A CA 1
ATOM 899 C C . VAL A 1 113 ? -4.733 -12.565 -10.491 1.00 95.00 113 VAL A C 1
ATOM 901 O O . VAL A 1 113 ? -4.599 -11.713 -11.375 1.00 95.00 113 VAL A O 1
ATOM 904 N N . LEU A 1 114 ? -3.674 -13.126 -9.897 1.00 93.88 114 LEU A N 1
ATOM 905 C CA . LEU A 1 114 ? -2.304 -12.644 -10.099 1.00 93.88 114 LEU A CA 1
ATOM 906 C C . LEU A 1 114 ? -1.871 -12.744 -11.565 1.00 93.88 114 LEU A C 1
ATOM 908 O O . LEU A 1 114 ? -1.342 -11.783 -12.114 1.00 93.88 114 LEU A O 1
ATOM 912 N N . ILE A 1 115 ? -2.119 -13.883 -12.216 1.00 94.81 115 ILE A N 1
ATOM 913 C CA . ILE A 1 115 ? -1.710 -14.105 -13.612 1.00 94.81 115 ILE A CA 1
ATOM 914 C C . ILE A 1 115 ? -2.441 -13.160 -14.584 1.00 94.81 115 ILE A C 1
ATOM 916 O O . ILE A 1 115 ? -1.754 -12.492 -15.359 1.00 94.81 115 ILE A O 1
ATOM 920 N N . PRO A 1 116 ? -3.785 -13.023 -14.543 1.00 95.88 116 PRO A N 1
ATOM 921 C CA . PRO A 1 116 ? -4.482 -11.994 -15.319 1.00 95.88 116 PRO A CA 1
ATOM 922 C C . PRO A 1 116 ? -3.933 -10.582 -15.085 1.00 95.88 116 PRO A C 1
ATOM 924 O O . PRO A 1 116 ? -3.683 -9.859 -16.047 1.00 95.88 116 PRO A O 1
ATOM 927 N N . THR A 1 117 ? -3.681 -10.222 -13.822 1.00 93.81 117 THR A N 1
ATOM 928 C CA . THR A 1 117 ? -3.150 -8.902 -13.444 1.00 93.81 117 THR A CA 1
ATOM 929 C C . THR A 1 117 ? -1.766 -8.666 -14.051 1.00 93.81 117 THR A C 1
ATOM 931 O O . THR A 1 117 ? -1.516 -7.620 -14.644 1.00 93.81 117 THR A O 1
ATOM 934 N N . LEU A 1 118 ? -0.870 -9.654 -13.973 1.00 94.56 118 LEU A N 1
ATOM 935 C CA . LEU A 1 118 ? 0.465 -9.586 -14.572 1.00 94.56 118 LEU A CA 1
ATOM 936 C C . LEU A 1 118 ? 0.414 -9.450 -16.095 1.00 94.56 118 LEU A C 1
ATOM 938 O O . LEU A 1 118 ? 1.173 -8.666 -16.658 1.00 94.56 118 LEU A O 1
ATOM 942 N N . ASN A 1 119 ? -0.462 -10.201 -16.764 1.00 93.94 119 ASN A N 1
ATOM 943 C CA . ASN A 1 119 ? -0.603 -10.139 -18.219 1.00 93.94 119 ASN A CA 1
ATOM 944 C C . ASN A 1 119 ? -1.093 -8.764 -18.677 1.00 93.94 119 ASN A C 1
ATOM 946 O O . ASN A 1 119 ? -0.561 -8.217 -19.642 1.00 93.94 119 ASN A O 1
ATOM 950 N N . HIS A 1 120 ? -2.064 -8.198 -17.960 1.00 94.00 120 HIS A N 1
ATOM 951 C CA . HIS A 1 120 ? -2.571 -6.853 -18.214 1.00 94.00 120 HIS A CA 1
ATOM 952 C C . HIS A 1 120 ? -1.481 -5.790 -18.021 1.00 94.00 120 HIS A C 1
ATOM 954 O O . HIS A 1 120 ? -1.181 -5.043 -18.951 1.00 94.00 120 HIS A O 1
ATOM 960 N N . LEU A 1 121 ? -0.778 -5.807 -16.883 1.00 93.62 121 LEU A N 1
ATOM 961 C CA . LEU A 1 121 ? 0.343 -4.893 -16.629 1.00 93.62 121 LEU A CA 1
ATOM 962 C C . LEU A 1 121 ? 1.449 -5.030 -17.695 1.00 93.62 121 LEU A C 1
ATOM 964 O O . LEU A 1 121 ? 1.952 -4.037 -18.217 1.00 93.62 121 LEU A O 1
ATOM 968 N N . LYS A 1 122 ? 1.806 -6.252 -18.103 1.00 92.81 122 LYS A N 1
ATOM 969 C CA . LYS A 1 122 ? 2.782 -6.465 -19.187 1.00 92.81 122 LYS A CA 1
ATOM 970 C C . LYS A 1 122 ? 2.322 -5.894 -20.526 1.00 92.81 122 LYS A C 1
ATOM 972 O O . LYS A 1 122 ? 3.162 -5.419 -21.286 1.00 92.81 122 LYS A O 1
ATOM 977 N N . ALA A 1 123 ? 1.022 -5.937 -20.815 1.00 92.06 123 ALA A N 1
ATOM 978 C CA . ALA A 1 123 ? 0.459 -5.355 -22.028 1.00 92.06 123 ALA A CA 1
ATOM 979 C C . ALA A 1 123 ? 0.486 -3.818 -22.006 1.00 92.06 123 ALA A C 1
ATOM 981 O O . ALA A 1 123 ? 0.639 -3.207 -23.063 1.00 92.06 123 ALA A O 1
ATOM 982 N N . LEU A 1 124 ? 0.393 -3.190 -20.831 1.00 91.44 124 LEU A N 1
ATOM 983 C CA . LEU A 1 124 ? 0.513 -1.735 -20.694 1.00 91.44 124 LEU A CA 1
ATOM 984 C C . LEU A 1 124 ? 1.949 -1.247 -20.886 1.00 91.44 124 LEU A C 1
ATOM 986 O O . LEU A 1 124 ? 2.154 -0.237 -21.548 1.00 91.44 124 LEU A O 1
ATOM 990 N N . TRP A 1 125 ? 2.949 -1.984 -20.397 1.00 89.25 125 TRP A N 1
ATOM 991 C CA . TRP A 1 125 ? 4.355 -1.556 -20.422 1.00 89.25 125 TRP A CA 1
ATOM 992 C C . TRP A 1 125 ? 4.872 -1.001 -21.773 1.00 89.25 125 TRP A C 1
ATOM 994 O O . TRP A 1 125 ? 5.509 0.054 -21.758 1.00 89.25 125 TRP A O 1
ATOM 1004 N N . PRO A 1 126 ? 4.646 -1.649 -22.938 1.00 85.75 126 PRO A N 1
ATOM 1005 C CA . PRO A 1 126 ? 5.090 -1.113 -24.228 1.00 85.75 126 PRO A CA 1
ATOM 1006 C C . PRO A 1 126 ? 4.179 -0.019 -24.808 1.00 85.75 126 PRO A C 1
ATOM 1008 O O . PRO A 1 126 ? 4.623 0.703 -25.699 1.00 85.75 126 PRO A O 1
ATOM 1011 N N . ASN A 1 127 ? 2.924 0.075 -24.357 1.00 84.12 127 ASN A N 1
ATOM 1012 C CA . ASN A 1 127 ? 1.890 0.916 -24.966 1.00 84.12 127 ASN A CA 1
ATOM 1013 C C . ASN A 1 127 ? 1.696 2.237 -24.215 1.00 84.12 127 ASN A C 1
ATOM 1015 O O . ASN A 1 127 ? 1.678 3.299 -24.830 1.00 84.12 127 ASN A O 1
ATOM 1019 N N . ASP A 1 128 ? 1.562 2.159 -22.893 1.00 87.12 128 ASP A N 1
ATOM 1020 C CA . ASP A 1 128 ? 1.339 3.292 -22.006 1.00 87.12 128 ASP A CA 1
ATOM 1021 C C . ASP A 1 128 ? 2.032 3.038 -20.664 1.00 87.12 128 ASP A C 1
ATOM 1023 O O . ASP A 1 128 ? 1.567 2.300 -19.787 1.00 87.12 128 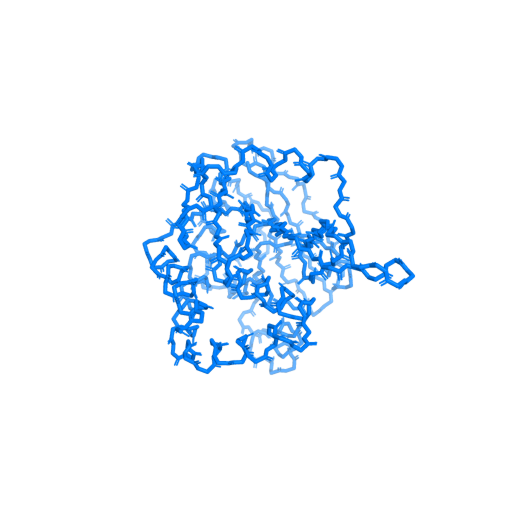ASP A O 1
ATOM 1027 N N . ARG A 1 129 ? 3.202 3.658 -20.520 1.00 86.88 129 ARG A N 1
ATOM 1028 C CA . ARG A 1 129 ? 4.034 3.503 -19.332 1.00 86.88 129 ARG A CA 1
ATOM 1029 C C . ARG A 1 129 ? 3.476 4.257 -18.131 1.00 86.88 129 ARG A C 1
ATOM 1031 O O . ARG A 1 129 ? 3.671 3.808 -17.003 1.00 86.88 129 ARG A O 1
ATOM 1038 N N . THR A 1 130 ? 2.788 5.373 -18.352 1.00 86.81 130 THR A N 1
ATOM 1039 C CA . THR A 1 130 ? 2.151 6.128 -17.272 1.00 86.81 130 THR A CA 1
ATOM 1040 C C . THR A 1 130 ? 1.011 5.304 -16.686 1.00 86.81 130 THR A C 1
ATOM 1042 O O . THR A 1 130 ? 1.038 5.032 -15.485 1.00 86.81 130 THR A O 1
ATOM 1045 N N . ALA A 1 131 ? 0.115 4.784 -17.533 1.00 90.69 131 ALA A N 1
ATOM 1046 C CA . ALA A 1 131 ? -0.980 3.914 -17.103 1.00 90.69 131 ALA A CA 1
ATOM 1047 C C . ALA A 1 131 ? -0.469 2.659 -16.374 1.00 90.69 131 ALA A C 1
ATOM 1049 O O . ALA A 1 131 ? -1.003 2.284 -15.330 1.00 90.69 131 ALA A O 1
ATOM 1050 N N . PHE A 1 132 ? 0.622 2.047 -16.857 1.00 93.50 132 PHE A N 1
ATOM 1051 C CA . PHE A 1 132 ? 1.271 0.934 -16.156 1.00 93.50 132 PHE A CA 1
ATOM 1052 C C . PHE A 1 132 ? 1.610 1.278 -14.698 1.00 93.50 132 PHE A C 1
ATOM 1054 O O . PHE A 1 132 ? 1.318 0.503 -13.784 1.00 93.50 132 PHE A O 1
ATOM 1061 N N . PHE A 1 133 ? 2.262 2.421 -14.469 1.00 93.44 133 PHE A N 1
ATOM 1062 C CA . PHE A 1 133 ? 2.709 2.792 -13.129 1.00 93.44 133 PHE A CA 1
ATOM 1063 C C . PHE A 1 133 ? 1.565 3.286 -12.238 1.00 93.44 133 PHE A C 1
ATOM 1065 O O . PHE A 1 133 ? 1.632 3.087 -11.024 1.00 93.44 133 PHE A O 1
ATOM 1072 N N . GLU A 1 134 ? 0.510 3.869 -12.805 1.00 92.31 134 GLU A N 1
ATOM 1073 C CA . GLU A 1 134 ? -0.722 4.201 -12.080 1.00 92.31 134 GLU A CA 1
ATOM 1074 C C . GLU A 1 134 ? -1.445 2.940 -11.591 1.00 92.31 134 GLU A C 1
ATOM 1076 O O . GLU A 1 134 ? -1.815 2.839 -10.417 1.00 92.31 134 GLU A O 1
ATOM 1081 N N . GLU A 1 135 ? -1.577 1.924 -12.443 1.00 93.00 135 GLU A N 1
ATOM 1082 C CA . GLU A 1 135 ? -2.165 0.648 -12.036 1.00 93.00 135 GLU A CA 1
ATOM 1083 C C . GLU A 1 135 ? -1.293 -0.101 -11.024 1.00 93.00 135 GLU A C 1
ATOM 1085 O O . GLU A 1 135 ? -1.804 -0.640 -10.034 1.00 93.00 135 GLU A O 1
ATOM 1090 N N . LEU A 1 136 ? 0.033 -0.085 -11.210 1.00 94.38 136 LEU A N 1
ATOM 1091 C CA . LEU A 1 136 ? 0.967 -0.624 -10.223 1.00 94.38 136 LEU A CA 1
ATOM 1092 C C . LEU A 1 136 ? 0.827 0.105 -8.879 1.00 94.38 136 LEU A C 1
ATOM 1094 O O . LEU A 1 136 ? 0.829 -0.540 -7.829 1.00 94.38 136 LEU A O 1
ATOM 1098 N N . TRP A 1 137 ? 0.663 1.431 -8.896 1.00 94.38 137 TRP A N 1
ATOM 1099 C CA . TRP A 1 137 ? 0.420 2.231 -7.696 1.00 94.38 137 TRP A CA 1
ATOM 1100 C C . TRP A 1 137 ? -0.850 1.769 -6.971 1.00 94.38 137 TRP A C 1
ATOM 1102 O O . TRP A 1 137 ? -0.804 1.512 -5.764 1.00 94.38 137 TRP A O 1
ATOM 1112 N N . HIS A 1 138 ? -1.958 1.573 -7.692 1.00 92.06 138 HIS A N 1
ATOM 1113 C CA . HIS A 1 138 ? -3.206 1.064 -7.112 1.00 92.06 138 HIS A CA 1
ATOM 1114 C C . HIS A 1 138 ? -3.042 -0.333 -6.512 1.00 92.06 138 HIS A C 1
ATOM 1116 O O . HIS A 1 138 ? -3.528 -0.601 -5.406 1.00 92.06 138 HIS A O 1
ATOM 1122 N N . LEU A 1 139 ? -2.327 -1.217 -7.209 1.00 93.19 139 LEU A N 1
ATOM 1123 C CA . LEU A 1 139 ? -2.065 -2.571 -6.740 1.00 93.19 139 LEU A CA 1
ATOM 1124 C C . LEU A 1 139 ? -1.250 -2.559 -5.442 1.00 93.19 139 LEU A C 1
ATOM 1126 O O . LEU A 1 139 ? -1.603 -3.249 -4.483 1.00 93.19 139 LEU A O 1
ATOM 1130 N N . LEU A 1 140 ? -0.200 -1.739 -5.377 1.00 94.06 140 LEU A N 1
ATOM 1131 C CA . LEU A 1 140 ? 0.619 -1.567 -4.178 1.00 94.06 140 LEU A CA 1
ATOM 1132 C C . LEU A 1 140 ? -0.178 -0.925 -3.036 1.00 94.06 140 LEU A C 1
ATOM 1134 O O . LEU A 1 140 ? -0.088 -1.398 -1.904 1.00 94.06 140 LEU A O 1
ATOM 1138 N N . ARG A 1 141 ? -1.010 0.088 -3.310 1.00 91.50 141 ARG A N 1
ATOM 1139 C CA . ARG A 1 141 ? -1.868 0.737 -2.303 1.00 91.50 141 ARG A CA 1
ATOM 1140 C C . ARG A 1 141 ? -2.809 -0.272 -1.639 1.00 91.50 141 ARG A C 1
ATOM 1142 O O . ARG A 1 141 ? -2.858 -0.335 -0.411 1.00 91.50 141 ARG A O 1
ATOM 1149 N N . LYS A 1 142 ? -3.498 -1.105 -2.428 1.00 90.38 142 LYS A N 1
ATOM 1150 C CA . LYS A 1 142 ? -4.437 -2.123 -1.916 1.00 90.38 142 LYS A CA 1
ATOM 1151 C C . LYS A 1 142 ? -3.740 -3.236 -1.135 1.00 90.38 142 LYS A C 1
ATOM 1153 O O . LYS A 1 142 ? -4.275 -3.717 -0.138 1.00 90.38 142 LYS A O 1
ATOM 1158 N N . ASN A 1 143 ? -2.549 -3.640 -1.578 1.00 92.19 143 ASN A N 1
ATOM 1159 C CA . ASN A 1 143 ? -1.840 -4.788 -1.014 1.00 92.19 143 ASN A CA 1
ATOM 1160 C C . ASN A 1 143 ? -0.887 -4.446 0.136 1.00 92.19 143 ASN A C 1
ATOM 1162 O O . ASN A 1 143 ? -0.555 -5.325 0.933 1.00 92.19 143 ASN A O 1
ATOM 1166 N N . LEU A 1 144 ? -0.441 -3.196 0.248 1.00 91.88 144 LEU A N 1
ATOM 1167 C CA . LEU A 1 144 ? 0.395 -2.737 1.358 1.00 91.88 144 LEU A CA 1
ATOM 1168 C C . LEU A 1 144 ? -0.401 -2.003 2.439 1.00 91.88 144 LEU A C 1
ATOM 1170 O O . LEU A 1 144 ? 0.061 -1.945 3.576 1.00 91.88 144 LEU A O 1
ATOM 1174 N N . GLY A 1 145 ? -1.579 -1.468 2.099 1.00 88.69 145 GLY A N 1
ATOM 1175 C CA . GLY A 1 145 ? -2.356 -0.588 2.973 1.00 88.69 145 GLY A CA 1
ATOM 1176 C C . GLY A 1 145 ? -1.546 0.568 3.564 1.00 88.69 145 GLY A C 1
ATOM 1177 O O . GLY A 1 145 ? -1.633 0.779 4.779 1.00 88.69 145 GLY A O 1
ATOM 1178 N N . PRO A 1 146 ? -0.724 1.279 2.761 1.00 88.94 146 PRO A N 1
ATOM 1179 C CA . PRO A 1 146 ? 0.131 2.322 3.289 1.00 88.94 146 PRO A CA 1
ATOM 1180 C C . PRO A 1 146 ? -0.672 3.592 3.602 1.00 88.94 146 PRO A C 1
ATOM 1182 O O . PRO A 1 146 ? -1.709 3.843 2.993 1.00 88.94 146 PRO A O 1
ATOM 1185 N N . THR A 1 147 ? -0.181 4.432 4.511 1.00 84.75 147 THR A N 1
ATOM 1186 C CA . THR A 1 147 ? -0.683 5.801 4.717 1.00 84.75 147 THR A CA 1
ATOM 1187 C C . THR A 1 147 ? -0.226 6.721 3.591 1.00 84.75 147 THR A C 1
ATOM 1189 O O . THR A 1 147 ? -1.026 7.504 3.076 1.00 84.75 147 THR A O 1
ATOM 1192 N N . SER A 1 148 ? 1.019 6.555 3.143 1.00 88.00 148 SER A N 1
ATOM 1193 C CA . SER A 1 148 ? 1.657 7.298 2.052 1.00 88.00 148 SER A CA 1
ATOM 1194 C C . SER A 1 148 ? 2.375 6.336 1.105 1.00 88.00 148 SER A C 1
ATOM 1196 O O . SER A 1 148 ? 2.993 5.376 1.563 1.00 88.00 148 SER A O 1
ATOM 1198 N N . LEU A 1 149 ? 2.282 6.573 -0.206 1.00 92.50 149 LEU A N 1
ATOM 1199 C CA . LEU A 1 149 ? 2.937 5.765 -1.237 1.00 92.50 149 LEU A CA 1
ATOM 1200 C C . LEU A 1 149 ? 3.525 6.672 -2.320 1.00 92.50 149 LEU A C 1
ATOM 1202 O O . LEU A 1 149 ? 2.796 7.442 -2.952 1.00 92.50 149 LEU A O 1
ATOM 1206 N N . LYS A 1 150 ? 4.831 6.534 -2.557 1.00 94.25 150 LYS A N 1
ATOM 1207 C CA . LYS A 1 150 ? 5.561 7.213 -3.626 1.00 94.25 150 LYS A CA 1
ATOM 1208 C C . LYS A 1 150 ? 6.315 6.207 -4.485 1.00 94.25 150 LYS A C 1
ATOM 1210 O O . LYS A 1 150 ? 7.046 5.369 -3.961 1.00 94.25 150 LYS A O 1
ATOM 1215 N N . LEU A 1 151 ? 6.161 6.328 -5.796 1.00 95.25 151 LEU A N 1
ATOM 1216 C CA . LEU A 1 151 ? 6.925 5.587 -6.796 1.00 95.25 151 LEU A CA 1
ATOM 1217 C C . LEU A 1 151 ? 7.812 6.582 -7.541 1.00 95.25 151 LEU A C 1
ATOM 1219 O O . LEU A 1 151 ? 7.348 7.662 -7.899 1.00 95.25 151 LEU A O 1
ATOM 1223 N N . VAL A 1 152 ? 9.066 6.222 -7.788 1.00 93.44 152 VAL 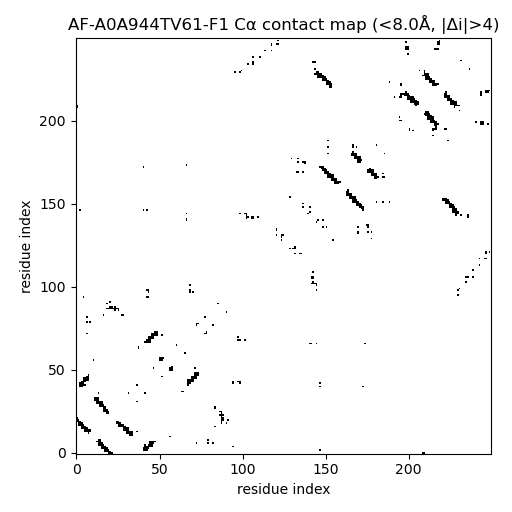A N 1
ATOM 1224 C CA . VAL A 1 152 ? 10.007 7.005 -8.597 1.00 93.44 152 VAL A CA 1
ATOM 1225 C C . VAL A 1 152 ? 10.579 6.094 -9.671 1.00 93.44 152 VAL A C 1
ATOM 1227 O O . VAL A 1 152 ? 11.083 5.012 -9.364 1.00 93.44 152 VAL A O 1
ATOM 1230 N N . PHE A 1 153 ? 10.493 6.517 -10.928 1.00 92.06 153 PHE A N 1
ATOM 1231 C CA . PHE A 1 153 ? 10.998 5.758 -12.069 1.00 92.06 153 PHE A CA 1
ATOM 1232 C C . PHE A 1 153 ? 11.531 6.685 -13.162 1.00 92.06 153 PHE A C 1
ATOM 1234 O O . PHE A 1 153 ? 11.291 7.893 -13.173 1.00 92.06 153 PHE A O 1
ATOM 1241 N N . ASN A 1 154 ? 12.276 6.097 -14.093 1.00 88.00 154 ASN A N 1
ATOM 1242 C CA . ASN A 1 154 ? 12.775 6.795 -15.270 1.00 88.00 154 ASN A CA 1
ATOM 1243 C C . ASN A 1 154 ? 11.811 6.608 -16.440 1.00 88.00 154 ASN A C 1
ATOM 1245 O O . ASN A 1 154 ? 11.529 5.469 -16.812 1.00 88.00 154 ASN A O 1
ATOM 1249 N N . ASP A 1 155 ? 11.392 7.699 -17.066 1.00 83.94 155 ASP A N 1
ATOM 1250 C CA . ASP A 1 155 ? 10.603 7.706 -18.292 1.00 83.94 155 ASP A CA 1
ATOM 1251 C C . ASP A 1 155 ? 11.352 8.367 -19.462 1.00 83.94 155 ASP A C 1
ATOM 1253 O O . ASP A 1 155 ? 12.423 8.954 -19.289 1.00 83.94 155 ASP A O 1
ATOM 1257 N N . MET A 1 156 ? 10.827 8.225 -20.678 1.00 79.88 156 MET A N 1
ATOM 1258 C CA . MET A 1 156 ? 11.355 8.861 -21.881 1.00 79.88 156 MET A CA 1
ATOM 1259 C C . MET A 1 156 ? 10.399 9.943 -22.366 1.00 79.88 156 MET A C 1
ATOM 1261 O O . MET A 1 156 ? 9.294 9.647 -22.807 1.00 79.88 156 MET A O 1
ATOM 1265 N N . GLU A 1 157 ? 10.873 11.183 -22.386 1.00 76.19 157 GLU A N 1
ATOM 1266 C CA . GLU A 1 157 ? 10.135 12.309 -22.951 1.00 76.19 157 GLU A CA 1
ATOM 1267 C C . GLU A 1 157 ? 10.761 12.738 -24.287 1.00 76.19 157 GLU A C 1
ATOM 1269 O O . GLU A 1 157 ? 11.989 12.742 -24.457 1.00 76.19 157 GLU A O 1
ATOM 1274 N N . MET A 1 158 ? 9.914 13.075 -25.262 1.00 67.06 158 MET A N 1
ATOM 1275 C CA . MET A 1 158 ? 10.339 13.589 -26.567 1.00 67.06 158 MET A CA 1
ATOM 1276 C C . MET A 1 158 ? 10.479 15.109 -26.481 1.00 67.06 158 MET A C 1
ATOM 1278 O O . MET A 1 158 ? 9.496 15.840 -26.566 1.00 67.06 158 MET A O 1
ATOM 1282 N N . VAL A 1 159 ? 11.711 15.599 -26.332 1.00 64.56 159 VAL A N 1
ATOM 1283 C CA . VAL A 1 159 ? 12.002 17.037 -26.400 1.00 64.56 159 VAL A CA 1
ATOM 1284 C C . VAL A 1 159 ? 12.450 17.349 -27.829 1.00 64.56 159 VAL A C 1
ATOM 1286 O O . VAL A 1 159 ? 13.624 17.205 -28.181 1.00 64.56 159 VAL A O 1
ATOM 1289 N N . GLY A 1 160 ? 11.489 17.712 -28.683 1.00 71.88 160 GLY A N 1
ATOM 1290 C CA . GLY A 1 160 ? 11.705 17.831 -30.129 1.00 71.88 160 GLY A CA 1
ATOM 1291 C C . GLY A 1 160 ? 11.907 16.456 -30.778 1.00 71.88 160 GLY A C 1
ATOM 1292 O O . GLY A 1 160 ? 11.083 15.565 -30.607 1.00 71.88 160 GLY A O 1
ATOM 1293 N N . GLU A 1 161 ? 13.017 16.260 -31.498 1.00 66.88 161 GLU A N 1
ATOM 1294 C CA . GLU A 1 161 ? 13.358 14.979 -32.152 1.00 66.88 161 GLU A CA 1
ATOM 1295 C C . GLU A 1 161 ? 14.224 14.042 -31.285 1.00 66.88 161 GLU A C 1
ATOM 1297 O O . GLU A 1 161 ? 14.561 12.933 -31.706 1.00 66.88 161 GLU A O 1
ATOM 1302 N N . ARG A 1 162 ? 14.628 14.463 -30.076 1.00 67.31 162 ARG A N 1
ATOM 1303 C CA . ARG A 1 162 ? 15.526 13.683 -29.206 1.00 67.31 162 ARG A CA 1
ATOM 1304 C C . ARG A 1 162 ? 14.781 13.115 -28.002 1.00 67.31 162 ARG A C 1
ATOM 1306 O O . ARG A 1 162 ? 14.129 13.846 -27.260 1.00 67.31 162 ARG A O 1
ATOM 1313 N N . LYS A 1 163 ? 14.963 11.813 -27.765 1.00 74.12 163 LYS A N 1
ATOM 1314 C CA . LYS A 1 163 ? 14.521 11.139 -26.538 1.00 74.12 163 LYS A CA 1
ATOM 1315 C C . LYS A 1 163 ? 15.427 11.546 -25.383 1.00 74.12 163 LYS A C 1
ATOM 1317 O O . LYS A 1 163 ? 16.632 11.284 -25.430 1.00 74.12 163 LYS A O 1
ATOM 1322 N N . LYS A 1 164 ? 14.857 12.165 -24.353 1.00 80.12 164 LYS A N 1
ATOM 1323 C CA . LYS A 1 164 ? 15.550 12.458 -23.098 1.00 80.12 164 LYS A CA 1
ATOM 1324 C C . LYS A 1 164 ? 14.964 11.590 -21.993 1.00 80.12 164 LYS A C 1
ATOM 1326 O O . LYS A 1 164 ? 13.752 11.450 -21.880 1.00 80.12 164 LYS A O 1
ATOM 1331 N N . LEU A 1 165 ? 15.844 11.012 -21.184 1.00 80.50 165 LEU A N 1
ATOM 1332 C CA . LEU A 1 165 ? 15.445 10.284 -19.991 1.00 80.50 165 LEU A CA 1
ATOM 1333 C C . LEU A 1 165 ? 15.100 11.304 -18.901 1.00 80.50 165 LEU A C 1
ATOM 1335 O O . LEU A 1 165 ? 15.938 12.133 -18.535 1.00 80.50 165 LEU A O 1
ATOM 1339 N N . VAL A 1 166 ? 13.857 11.272 -18.443 1.00 84.31 166 VAL A N 1
ATOM 1340 C CA . VAL A 1 166 ? 13.327 12.130 -17.382 1.00 84.31 166 VAL A CA 1
ATOM 1341 C C . VAL A 1 166 ? 12.913 11.263 -16.206 1.00 84.31 166 VAL A C 1
ATOM 1343 O O . VAL A 1 166 ? 12.597 10.089 -16.366 1.00 84.31 166 VAL A O 1
ATOM 1346 N N . GLN A 1 167 ? 12.948 11.821 -15.006 1.00 88.19 167 GLN A N 1
ATOM 1347 C CA . GLN A 1 167 ? 12.431 11.130 -13.833 1.00 88.19 167 GLN A CA 1
ATOM 1348 C C . GLN A 1 167 ? 10.992 11.542 -13.613 1.00 88.19 167 GLN A C 1
ATOM 1350 O O . GLN A 1 167 ? 10.660 12.721 -13.720 1.00 88.19 167 GLN A O 1
ATOM 1355 N N . VAL A 1 168 ? 10.161 10.567 -13.284 1.00 89.31 168 VAL A N 1
ATOM 1356 C CA . VAL A 1 168 ? 8.762 10.771 -12.940 1.00 89.31 168 VAL A CA 1
ATOM 1357 C C . VAL A 1 168 ? 8.563 10.227 -11.537 1.00 89.31 168 VAL A C 1
ATOM 1359 O O . VAL A 1 168 ? 9.074 9.157 -11.187 1.00 89.31 168 VAL A O 1
ATOM 1362 N N . LYS A 1 169 ? 7.832 10.984 -10.723 1.00 93.06 169 LYS A N 1
ATOM 1363 C CA . LYS A 1 169 ? 7.319 10.502 -9.448 1.00 93.06 169 LYS A CA 1
ATOM 1364 C C . LYS A 1 169 ? 5.808 10.374 -9.533 1.00 93.06 169 LYS A C 1
ATOM 1366 O O . LYS A 1 169 ? 5.137 11.243 -10.079 1.00 93.06 169 LYS A O 1
ATOM 1371 N N . ILE 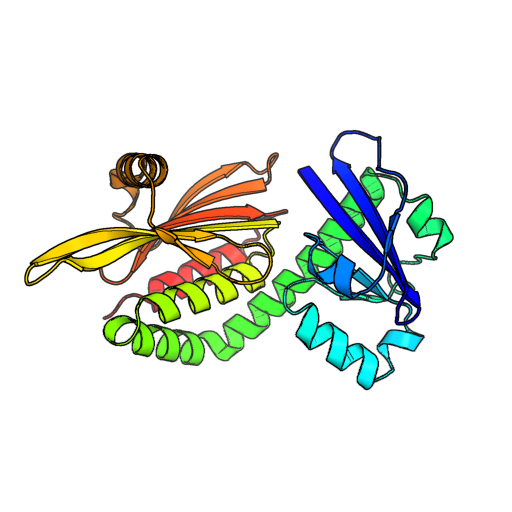A 1 170 ? 5.278 9.305 -8.961 1.00 91.50 170 ILE A N 1
ATOM 1372 C CA . ILE A 1 170 ? 3.849 9.165 -8.700 1.00 91.50 170 ILE A CA 1
ATOM 1373 C C . ILE A 1 170 ? 3.673 9.206 -7.196 1.00 91.50 170 ILE A C 1
ATOM 1375 O O . ILE A 1 170 ? 4.200 8.359 -6.471 1.00 91.50 170 ILE A O 1
ATOM 1379 N N . GLU A 1 171 ? 2.930 10.201 -6.735 1.00 87.50 171 GLU A N 1
ATOM 1380 C CA . GLU A 1 171 ? 2.537 10.351 -5.339 1.00 87.50 171 GLU A CA 1
ATOM 1381 C C . GLU A 1 171 ? 1.038 10.625 -5.252 1.00 87.50 171 GLU A C 1
ATOM 1383 O O . GLU A 1 171 ? 0.423 11.086 -6.208 1.00 87.50 171 GLU A O 1
ATOM 1388 N N . GLY A 1 172 ? 0.427 10.297 -4.120 1.00 80.00 172 GLY A N 1
ATOM 1389 C CA . GLY A 1 172 ? -1.004 10.482 -3.930 1.00 80.00 172 GLY A CA 1
ATOM 1390 C C . GLY A 1 172 ? -1.507 9.780 -2.679 1.00 80.00 172 GLY A C 1
ATOM 1391 O O . GLY A 1 172 ? -0.883 8.841 -2.186 1.00 80.00 172 GLY A O 1
ATOM 1392 N N . ASN A 1 173 ? -2.636 10.245 -2.148 1.00 70.62 173 ASN A N 1
ATOM 1393 C CA . ASN A 1 173 ? -3.288 9.605 -1.000 1.00 70.62 173 ASN A CA 1
ATOM 1394 C C . ASN A 1 173 ? -4.395 8.639 -1.446 1.00 70.62 173 ASN A C 1
ATOM 1396 O O . ASN A 1 173 ? -4.545 7.563 -0.869 1.00 70.62 173 ASN A O 1
ATOM 1400 N N . LYS A 1 174 ? -5.152 9.009 -2.487 1.00 71.56 174 LYS A N 1
ATOM 1401 C CA . LYS A 1 174 ? -6.304 8.247 -2.997 1.00 71.56 174 LYS A CA 1
ATOM 1402 C C . LYS A 1 174 ? -6.134 7.809 -4.440 1.00 71.56 174 LYS A C 1
ATOM 1404 O O . LYS A 1 174 ? -6.356 6.640 -4.747 1.00 71.56 174 LYS A O 1
ATOM 1409 N N . THR A 1 175 ? -5.718 8.742 -5.284 1.00 80.56 175 THR A N 1
ATOM 1410 C CA . THR A 1 175 ? -5.421 8.532 -6.696 1.00 80.56 175 THR A CA 1
ATOM 1411 C C . THR A 1 175 ? -3.942 8.810 -6.949 1.00 80.56 175 THR A C 1
ATOM 1413 O O . THR A 1 175 ? -3.357 9.648 -6.252 1.00 80.56 175 THR A O 1
ATOM 1416 N N . PRO A 1 176 ? -3.317 8.109 -7.906 1.00 88.44 176 PRO A N 1
ATOM 1417 C CA . PRO A 1 176 ? -1.971 8.438 -8.341 1.00 88.44 176 PRO A CA 1
ATOM 1418 C C . PRO A 1 176 ? -1.970 9.818 -9.012 1.00 88.44 176 PRO A C 1
ATOM 1420 O O . PRO A 1 176 ? -2.884 10.153 -9.760 1.00 88.44 176 PRO A O 1
ATOM 1423 N N . ASN A 1 177 ? -0.946 10.621 -8.734 1.00 89.25 177 ASN A N 1
ATOM 1424 C CA . ASN A 1 177 ? -0.690 11.878 -9.428 1.00 89.25 177 ASN A CA 1
ATOM 1425 C C . ASN A 1 177 ? 0.737 11.843 -10.003 1.00 89.25 177 ASN A C 1
ATOM 1427 O O . ASN A 1 177 ? 1.698 12.065 -9.253 1.00 89.25 177 ASN A O 1
ATOM 1431 N N . PRO A 1 178 ? 0.906 11.501 -11.294 1.00 88.88 178 PRO A N 1
ATOM 1432 C CA . PRO A 1 178 ? 2.204 11.516 -11.950 1.00 88.88 178 PRO A CA 1
ATOM 1433 C C . PRO A 1 178 ? 2.672 12.956 -12.147 1.00 88.88 178 PRO A C 1
ATOM 1435 O O . PRO A 1 178 ? 2.006 13.771 -12.781 1.00 88.88 178 PRO A O 1
ATOM 1438 N N . VAL A 1 179 ? 3.852 13.273 -11.626 1.00 90.56 179 VAL A N 1
ATOM 1439 C CA . VAL A 1 179 ? 4.481 14.581 -11.807 1.00 90.56 179 VAL A CA 1
ATOM 1440 C C . VAL A 1 179 ? 5.974 14.423 -12.107 1.00 90.56 179 VAL A C 1
ATOM 1442 O O . VAL A 1 179 ? 6.591 13.428 -11.703 1.00 90.56 179 VAL A O 1
ATOM 1445 N N . PRO A 1 180 ? 6.595 15.393 -12.799 1.00 88.50 180 PRO A N 1
ATOM 1446 C CA . PRO A 1 180 ? 8.030 15.369 -13.037 1.00 88.50 180 PRO A CA 1
ATOM 1447 C C . PRO A 1 180 ? 8.826 15.306 -11.728 1.00 88.50 180 PRO A C 1
ATOM 1449 O O . PRO A 1 180 ? 8.506 15.972 -10.739 1.00 88.50 180 PRO A O 1
ATOM 1452 N N . GLY A 1 181 ? 9.874 14.490 -11.733 1.00 84.94 181 GLY A N 1
ATOM 1453 C CA . GLY A 1 181 ? 10.839 14.399 -10.648 1.00 84.94 181 GLY A CA 1
ATOM 1454 C C . GLY A 1 181 ? 11.666 15.677 -10.527 1.00 84.94 181 GLY A C 1
ATOM 1455 O O . GLY A 1 181 ? 11.886 16.408 -11.494 1.00 84.94 181 GLY A O 1
ATOM 1456 N N . THR A 1 182 ? 12.136 15.935 -9.315 1.00 89.44 182 THR A N 1
ATOM 1457 C CA . THR A 1 182 ? 13.011 17.059 -8.982 1.00 89.44 182 THR A CA 1
ATOM 1458 C C . THR A 1 182 ? 14.439 16.569 -8.735 1.00 89.44 182 THR A C 1
ATOM 1460 O O . THR A 1 182 ? 14.760 15.389 -8.892 1.00 89.44 182 THR A O 1
ATOM 1463 N N . GLU A 1 183 ? 15.321 17.470 -8.302 1.00 88.31 183 GLU A N 1
ATOM 1464 C CA . GLU A 1 183 ? 16.677 17.109 -7.878 1.00 88.31 183 GLU A CA 1
ATOM 1465 C C . GLU A 1 183 ? 16.680 16.070 -6.741 1.00 88.31 183 GLU A C 1
ATOM 1467 O O . GLU A 1 183 ? 17.575 15.226 -6.671 1.00 88.31 183 GLU A O 1
ATOM 1472 N N . PHE A 1 184 ? 15.648 16.073 -5.888 1.00 87.56 184 PHE A N 1
ATOM 1473 C CA . PHE A 1 184 ? 15.496 15.080 -4.828 1.00 87.56 184 PHE A CA 1
ATOM 1474 C C . PHE A 1 184 ? 15.392 13.658 -5.392 1.00 87.56 184 PHE A C 1
ATOM 1476 O O . PHE A 1 184 ? 16.162 12.784 -4.995 1.00 87.56 184 PHE A O 1
ATOM 1483 N N . GLU A 1 185 ? 14.498 13.429 -6.356 1.00 90.62 185 GLU A N 1
ATOM 1484 C CA . GLU A 1 185 ? 14.337 12.132 -7.019 1.00 90.62 185 GLU A CA 1
ATOM 1485 C C . GLU A 1 185 ? 15.615 11.713 -7.762 1.00 90.62 185 GLU A C 1
ATOM 1487 O O . GLU A 1 185 ? 15.994 10.540 -7.738 1.00 90.62 185 GLU A O 1
ATOM 1492 N N . SER A 1 186 ? 16.344 12.675 -8.336 1.00 87.62 186 SER A N 1
ATOM 1493 C CA . SER A 1 186 ? 17.642 12.419 -8.974 1.00 87.62 186 SER A CA 1
ATOM 1494 C C . SER A 1 186 ? 18.687 11.922 -7.988 1.00 87.62 186 SER A C 1
ATOM 1496 O O . SER A 1 186 ? 19.430 10.984 -8.292 1.00 87.62 186 SER A O 1
ATOM 1498 N N . ASN A 1 187 ? 18.734 12.520 -6.802 1.00 89.81 187 ASN A N 1
ATOM 1499 C CA . ASN A 1 187 ? 19.634 12.098 -5.739 1.00 89.81 187 ASN A CA 1
ATOM 1500 C C . ASN A 1 187 ? 19.218 10.744 -5.155 1.00 89.81 187 ASN A C 1
ATOM 1502 O O . ASN A 1 187 ? 20.086 9.910 -4.902 1.00 89.81 187 ASN A O 1
ATOM 1506 N N . LEU A 1 188 ? 17.914 10.486 -5.027 1.00 90.00 188 LEU A N 1
ATOM 1507 C CA . LEU A 1 188 ? 17.378 9.212 -4.548 1.00 90.00 188 LEU A CA 1
ATOM 1508 C C . LEU A 1 188 ? 17.761 8.053 -5.480 1.00 90.00 188 LEU A C 1
ATOM 1510 O O . LEU A 1 188 ? 18.301 7.046 -5.029 1.00 90.00 188 LEU A O 1
ATOM 1514 N N . MET A 1 189 ? 17.566 8.222 -6.791 1.00 89.31 189 MET A N 1
ATOM 1515 C CA . MET A 1 189 ? 17.937 7.212 -7.791 1.00 89.31 189 MET A CA 1
ATOM 1516 C C . MET A 1 189 ? 19.442 6.916 -7.786 1.00 89.31 189 MET A C 1
ATOM 1518 O O . MET A 1 189 ? 19.836 5.765 -7.932 1.00 89.31 189 MET A O 1
ATOM 1522 N N . LYS A 1 190 ? 20.292 7.929 -7.568 1.00 90.19 190 LYS A N 1
ATOM 1523 C CA . LYS A 1 190 ? 21.745 7.727 -7.420 1.00 90.19 190 LYS A CA 1
ATOM 1524 C C . LYS A 1 190 ? 22.111 7.030 -6.111 1.00 90.19 190 LYS A C 1
ATOM 1526 O O . LYS A 1 190 ? 23.047 6.237 -6.092 1.00 90.19 190 LYS A O 1
ATOM 1531 N N . HIS A 1 191 ? 21.408 7.343 -5.023 1.00 91.56 191 HIS A N 1
ATOM 1532 C CA . HIS A 1 191 ? 21.670 6.762 -3.708 1.00 91.56 191 HIS A CA 1
ATOM 1533 C C . HIS A 1 191 ? 21.489 5.239 -3.722 1.00 91.56 191 HIS A C 1
ATOM 1535 O O . HIS A 1 191 ? 22.358 4.516 -3.240 1.00 91.56 191 HIS A O 1
ATOM 1541 N N . TYR A 1 192 ? 20.415 4.763 -4.357 1.00 90.75 192 TYR A N 1
ATOM 1542 C CA . TYR A 1 192 ? 20.074 3.342 -4.428 1.00 90.75 192 TYR A CA 1
ATOM 1543 C C . TYR A 1 192 ? 20.597 2.619 -5.686 1.00 90.75 192 TYR A C 1
ATOM 1545 O O . TYR A 1 192 ? 20.218 1.478 -5.935 1.00 90.75 192 TYR A O 1
ATOM 1553 N N . ASP A 1 193 ? 21.496 3.231 -6.467 1.00 88.12 193 ASP A N 1
ATOM 1554 C CA . ASP A 1 193 ? 21.970 2.695 -7.758 1.00 88.12 193 ASP A CA 1
ATOM 1555 C C . ASP A 1 193 ? 22.511 1.255 -7.663 1.00 88.12 193 ASP A C 1
ATOM 1557 O O . ASP A 1 193 ? 22.227 0.393 -8.495 1.00 88.12 193 ASP A O 1
ATOM 1561 N N . LYS A 1 194 ? 23.226 0.956 -6.572 1.00 88.19 194 LYS A N 1
ATOM 1562 C CA . LYS A 1 194 ? 23.804 -0.373 -6.314 1.00 88.19 194 LYS A CA 1
ATOM 1563 C C . LYS A 1 194 ? 22.762 -1.453 -6.017 1.00 88.19 194 LYS A C 1
ATOM 1565 O O . LYS A 1 194 ? 23.090 -2.636 -6.075 1.00 88.19 194 LYS A O 1
ATOM 1570 N N . GLU A 1 195 ? 21.536 -1.069 -5.682 1.00 86.88 195 GLU A N 1
ATOM 1571 C CA . GLU A 1 195 ? 20.480 -1.994 -5.272 1.00 86.88 195 GLU A CA 1
ATOM 1572 C C . GLU A 1 195 ? 19.590 -2.457 -6.430 1.00 86.88 195 GLU A C 1
ATOM 1574 O O . GLU A 1 195 ? 18.929 -3.489 -6.321 1.00 86.88 195 GLU A O 1
ATOM 1579 N N . PHE A 1 196 ? 19.638 -1.776 -7.579 1.00 85.56 196 PHE A N 1
ATOM 1580 C CA . PHE A 1 196 ? 18.863 -2.144 -8.771 1.00 85.56 196 PHE A CA 1
ATOM 1581 C C . PHE A 1 196 ? 19.336 -3.436 -9.460 1.00 85.56 196 PHE A C 1
ATOM 1583 O O . PHE A 1 196 ? 18.747 -3.867 -10.453 1.00 85.56 196 PHE A O 1
ATOM 1590 N N . GLY A 1 197 ? 20.388 -4.081 -8.946 1.00 77.44 197 GLY A N 1
ATOM 1591 C CA . GLY A 1 197 ? 20.864 -5.371 -9.449 1.00 77.44 197 GLY A CA 1
ATOM 1592 C C . GLY A 1 197 ? 19.894 -6.532 -9.198 1.00 77.44 197 GLY A C 1
ATOM 1593 O O . GLY A 1 197 ? 19.956 -7.537 -9.904 1.00 77.44 197 GLY A O 1
ATOM 1594 N N . ALA A 1 198 ? 18.994 -6.404 -8.219 1.00 80.38 198 ALA A N 1
ATOM 1595 C CA . ALA A 1 198 ? 17.962 -7.396 -7.932 1.00 80.38 198 ALA A CA 1
ATOM 1596 C C . ALA A 1 198 ? 16.626 -7.032 -8.600 1.00 80.38 198 ALA A C 1
ATOM 1598 O O . ALA A 1 198 ? 16.304 -5.864 -8.801 1.00 80.38 198 ALA A O 1
ATOM 1599 N N . VAL A 1 199 ? 15.807 -8.049 -8.889 1.00 87.38 199 VAL A N 1
ATOM 1600 C CA . VAL A 1 199 ? 14.424 -7.853 -9.362 1.00 87.38 199 VAL A CA 1
ATOM 1601 C C . VAL A 1 199 ? 13.593 -7.084 -8.332 1.00 87.38 199 VAL A C 1
ATOM 1603 O O . VAL A 1 199 ? 12.816 -6.204 -8.693 1.00 87.38 199 VAL A O 1
ATOM 1606 N N . LEU A 1 200 ? 13.787 -7.409 -7.053 1.00 91.50 200 LEU A N 1
ATOM 1607 C CA . LEU A 1 200 ? 13.196 -6.737 -5.906 1.00 91.50 200 LEU A CA 1
ATOM 1608 C C . LEU A 1 200 ? 14.183 -6.802 -4.735 1.00 91.50 200 LEU A C 1
ATOM 1610 O O . LEU A 1 200 ? 14.629 -7.894 -4.374 1.00 91.50 200 LEU A O 1
ATOM 1614 N N . ASN A 1 201 ? 14.473 -5.663 -4.113 1.00 91.94 201 ASN A N 1
ATOM 1615 C CA . ASN A 1 201 ? 15.256 -5.567 -2.885 1.00 91.94 201 ASN A CA 1
ATOM 1616 C C . ASN A 1 201 ? 14.552 -4.655 -1.877 1.00 91.94 201 ASN A C 1
ATOM 1618 O O . ASN A 1 201 ? 14.232 -3.512 -2.188 1.00 91.94 201 ASN A O 1
ATOM 1622 N N . ILE A 1 202 ? 14.328 -5.137 -0.653 1.00 90.56 202 ILE A N 1
ATOM 1623 C CA . ILE A 1 202 ? 13.867 -4.274 0.442 1.00 90.56 202 ILE A CA 1
ATOM 1624 C C . ILE A 1 202 ? 15.103 -3.570 1.004 1.00 90.56 202 ILE A C 1
ATOM 1626 O O . ILE A 1 202 ? 15.832 -4.160 1.799 1.00 90.56 202 ILE A O 1
ATOM 1630 N N . ALA A 1 203 ? 15.328 -2.339 0.550 1.00 88.06 203 ALA A N 1
ATOM 1631 C CA . ALA A 1 203 ? 16.469 -1.502 0.903 1.00 88.06 203 ALA A CA 1
ATOM 1632 C C . ALA A 1 203 ? 16.470 -1.159 2.395 1.00 88.06 203 ALA A C 1
ATOM 1634 O O . ALA A 1 203 ? 17.443 -1.375 3.116 1.00 88.06 203 ALA A O 1
ATOM 1635 N N . GLU A 1 204 ? 15.329 -0.661 2.872 1.00 88.50 204 GLU A N 1
ATOM 1636 C CA . GLU A 1 204 ? 15.167 -0.173 4.232 1.00 88.50 204 GLU A CA 1
ATOM 1637 C C . GLU A 1 204 ? 13.775 -0.513 4.752 1.00 88.50 204 GLU A C 1
ATOM 1639 O O . GLU A 1 204 ? 12.762 -0.343 4.072 1.00 88.50 204 GLU A O 1
ATOM 1644 N N . PHE A 1 205 ? 13.712 -0.971 6.000 1.00 89.62 205 PHE A N 1
ATOM 1645 C CA . PHE A 1 205 ? 12.450 -1.104 6.711 1.00 89.62 205 PHE A CA 1
ATOM 1646 C C . PHE A 1 205 ? 12.626 -0.710 8.174 1.00 89.62 205 PHE A C 1
ATOM 1648 O O . PHE A 1 205 ? 13.250 -1.428 8.956 1.00 89.62 205 PHE A O 1
ATOM 1655 N N . ASN A 1 206 ? 12.053 0.432 8.550 1.00 87.75 206 ASN A N 1
ATOM 1656 C CA . ASN A 1 206 ? 11.987 0.883 9.931 1.00 87.75 206 ASN A CA 1
ATOM 1657 C C . ASN A 1 206 ? 10.612 0.534 10.510 1.00 87.75 206 ASN A C 1
ATOM 1659 O O . ASN A 1 206 ? 9.622 1.212 10.238 1.00 87.75 206 ASN A O 1
ATOM 1663 N N . GLN A 1 207 ? 10.562 -0.514 11.332 1.00 82.75 207 GLN A N 1
ATOM 1664 C CA . GLN A 1 207 ? 9.315 -1.002 11.920 1.00 82.75 207 GLN A CA 1
ATOM 1665 C C . GLN A 1 207 ? 8.674 -0.003 12.897 1.00 82.75 207 GLN A C 1
ATOM 1667 O O . GLN A 1 207 ? 7.451 0.049 12.982 1.00 82.75 207 GLN A O 1
ATOM 1672 N N . GLU A 1 208 ? 9.467 0.793 13.618 1.00 79.62 208 GLU A N 1
ATOM 1673 C CA . GLU A 1 208 ? 8.950 1.772 14.586 1.00 79.62 208 GLU A CA 1
ATOM 1674 C C . GLU A 1 208 ? 8.279 2.961 13.893 1.00 79.62 208 GLU A C 1
ATOM 1676 O O . GLU A 1 208 ? 7.246 3.457 14.343 1.00 79.62 208 GLU A O 1
ATOM 1681 N N . LYS A 1 209 ? 8.861 3.413 12.777 1.00 81.19 209 LYS A N 1
ATOM 1682 C CA . LYS A 1 209 ? 8.330 4.520 11.972 1.00 81.19 209 LYS A CA 1
ATOM 1683 C C . LYS A 1 209 ? 7.339 4.063 10.901 1.00 81.19 209 LYS A C 1
ATOM 1685 O O . LYS A 1 209 ? 6.662 4.906 10.325 1.00 81.19 209 LYS A O 1
ATOM 1690 N N . GLY A 1 210 ? 7.277 2.763 10.617 1.00 82.75 210 GLY A N 1
ATOM 1691 C CA . GLY A 1 210 ? 6.503 2.206 9.509 1.00 82.75 210 GLY A CA 1
ATOM 1692 C C . GLY A 1 210 ? 7.077 2.538 8.129 1.00 82.75 210 GLY A C 1
ATOM 1693 O O . GLY A 1 210 ? 6.388 2.390 7.130 1.00 82.75 210 GLY A O 1
ATOM 1694 N N . GLN A 1 211 ? 8.321 3.009 8.045 1.00 90.88 211 GLN A N 1
ATOM 1695 C CA . GLN A 1 211 ? 8.921 3.444 6.782 1.00 90.88 211 GLN A CA 1
ATOM 1696 C C . GLN A 1 211 ? 9.496 2.242 6.035 1.00 90.88 211 GLN A C 1
ATOM 1698 O O . GLN A 1 211 ? 10.325 1.510 6.576 1.00 90.88 211 GLN A O 1
ATOM 1703 N N . LEU A 1 212 ? 9.052 2.048 4.798 1.00 92.88 212 LEU A N 1
ATOM 1704 C CA . LEU A 1 212 ? 9.485 0.996 3.890 1.00 92.88 212 LEU A CA 1
ATOM 1705 C C . LEU A 1 212 ? 10.042 1.637 2.619 1.00 92.88 212 LEU A C 1
ATOM 1707 O O . LEU A 1 212 ? 9.339 2.391 1.948 1.00 92.88 212 LEU A O 1
ATOM 1711 N N . VAL A 1 213 ? 11.271 1.281 2.262 1.00 94.19 213 VAL A N 1
ATOM 1712 C CA . VAL A 1 213 ? 11.859 1.581 0.957 1.00 94.19 213 VAL A CA 1
ATOM 1713 C C . VAL A 1 213 ? 12.268 0.267 0.318 1.00 94.19 213 VAL A C 1
ATOM 1715 O O . VAL A 1 213 ? 12.989 -0.534 0.915 1.00 94.19 213 VAL A O 1
ATOM 1718 N N . PHE A 1 214 ? 11.800 0.033 -0.900 1.00 94.25 214 PHE A N 1
ATOM 1719 C CA . PHE A 1 214 ? 12.270 -1.081 -1.705 1.00 94.25 214 PHE A CA 1
ATOM 1720 C C . P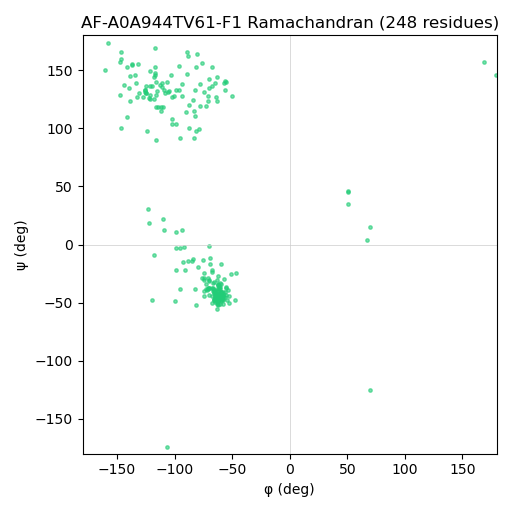HE A 1 214 ? 12.560 -0.627 -3.127 1.00 94.25 214 PHE A C 1
ATOM 1722 O O . PHE A 1 214 ? 11.894 0.249 -3.683 1.00 94.25 214 PHE A O 1
ATOM 1729 N N . THR A 1 215 ? 13.577 -1.238 -3.711 1.00 94.12 215 THR A N 1
ATOM 1730 C CA . THR A 1 215 ? 13.957 -1.050 -5.100 1.00 94.12 215 THR A CA 1
ATOM 1731 C C . THR A 1 215 ? 13.493 -2.245 -5.907 1.00 94.12 215 THR A C 1
ATOM 1733 O O . THR A 1 215 ? 13.437 -3.377 -5.420 1.00 94.12 215 THR A O 1
ATOM 1736 N N . ALA A 1 216 ? 13.114 -1.991 -7.147 1.00 93.31 216 ALA A N 1
ATOM 1737 C CA . ALA A 1 216 ? 12.772 -3.028 -8.094 1.00 93.31 216 ALA A CA 1
ATOM 1738 C C . ALA A 1 216 ? 13.302 -2.654 -9.470 1.00 93.31 216 ALA A C 1
ATOM 1740 O O . ALA A 1 216 ? 13.412 -1.476 -9.813 1.00 93.31 216 ALA A O 1
ATOM 1741 N N . THR A 1 217 ? 13.579 -3.665 -10.275 1.00 91.00 217 THR A N 1
ATOM 1742 C CA . THR A 1 217 ? 13.928 -3.479 -11.679 1.00 91.00 217 THR A CA 1
ATOM 1743 C C . THR A 1 217 ? 12.846 -4.135 -12.504 1.00 91.00 217 THR A C 1
ATOM 1745 O O . THR A 1 217 ? 12.656 -5.334 -12.378 1.00 91.00 217 THR A O 1
ATOM 1748 N N . ILE A 1 218 ? 12.128 -3.381 -13.338 1.00 90.50 218 ILE A N 1
ATOM 1749 C CA . ILE A 1 218 ? 11.109 -3.908 -14.261 1.00 90.50 218 ILE A CA 1
ATOM 1750 C C . ILE A 1 218 ? 11.636 -3.730 -15.680 1.00 90.50 218 ILE A C 1
ATOM 1752 O O . ILE A 1 218 ? 11.840 -2.601 -16.123 1.00 90.50 218 ILE A O 1
ATOM 1756 N N . ASN A 1 219 ? 11.893 -4.828 -16.396 1.00 85.94 219 ASN A N 1
ATOM 1757 C CA . ASN A 1 219 ? 12.407 -4.800 -17.774 1.00 85.94 219 ASN A CA 1
ATOM 1758 C C . ASN A 1 219 ? 13.642 -3.889 -17.930 1.00 85.94 219 ASN A C 1
ATOM 1760 O O . ASN A 1 219 ? 13.726 -3.081 -18.854 1.00 85.94 219 ASN A O 1
ATOM 1764 N N . LYS A 1 220 ? 14.599 -4.010 -16.997 1.00 85.25 220 LYS A N 1
ATOM 1765 C CA . LYS A 1 220 ? 15.824 -3.183 -16.887 1.00 85.25 220 LYS A CA 1
ATOM 1766 C C . LYS A 1 220 ? 15.594 -1.710 -16.520 1.00 85.25 220 LYS A C 1
ATOM 1768 O O . LYS A 1 220 ? 16.556 -0.949 -16.467 1.00 85.25 220 LYS A O 1
ATOM 1773 N N . SER A 1 221 ? 14.358 -1.299 -16.247 1.00 88.75 221 SER A N 1
ATOM 1774 C CA . SER A 1 221 ? 14.071 0.016 -15.682 1.00 88.75 221 SER A CA 1
ATOM 1775 C C . SER A 1 221 ? 14.138 -0.041 -14.157 1.00 88.75 221 SER A C 1
ATOM 1777 O O . SER A 1 221 ? 13.326 -0.755 -13.565 1.00 88.75 221 SER A O 1
ATOM 1779 N N . PRO A 1 222 ? 15.018 0.742 -13.513 1.00 91.81 222 PRO A N 1
ATOM 1780 C CA . PRO A 1 222 ? 15.020 0.877 -12.065 1.00 91.81 222 PRO A CA 1
ATOM 1781 C C . PRO A 1 222 ? 13.786 1.651 -11.590 1.00 91.81 222 PRO A C 1
ATOM 1783 O O . PRO A 1 222 ? 13.339 2.604 -12.242 1.00 91.81 222 PRO A O 1
ATOM 1786 N N . VAL A 1 223 ? 13.247 1.225 -10.454 1.00 93.69 223 VAL A N 1
ATOM 1787 C CA . VAL A 1 223 ? 12.088 1.805 -9.778 1.00 93.69 223 VAL A CA 1
ATOM 1788 C C . VAL A 1 223 ? 12.364 1.814 -8.279 1.00 93.69 223 VAL A C 1
ATOM 1790 O O . VAL A 1 223 ? 12.813 0.815 -7.715 1.00 93.69 223 VAL A O 1
ATOM 1793 N N . ILE A 1 224 ? 12.075 2.934 -7.625 1.00 95.38 224 ILE A N 1
ATOM 1794 C CA . ILE A 1 224 ? 12.087 3.049 -6.166 1.00 95.38 224 ILE A CA 1
ATOM 1795 C C . ILE A 1 224 ? 10.650 3.183 -5.691 1.00 95.38 224 ILE A C 1
ATOM 1797 O O . ILE A 1 224 ? 9.889 4.002 -6.210 1.00 95.38 224 ILE A O 1
ATOM 1801 N N . VAL A 1 225 ? 10.292 2.406 -4.676 1.00 95.44 225 VAL A N 1
ATOM 1802 C CA . VAL A 1 225 ? 9.014 2.518 -3.984 1.00 95.44 225 VAL A CA 1
ATOM 1803 C C . VAL A 1 225 ? 9.272 2.868 -2.531 1.00 95.44 225 VAL A C 1
ATOM 1805 O O . VAL A 1 225 ? 9.986 2.160 -1.822 1.00 95.44 225 VAL A O 1
ATOM 1808 N N . MET A 1 226 ? 8.657 3.956 -2.086 1.00 94.38 226 MET A N 1
ATOM 1809 C CA . MET A 1 226 ? 8.653 4.384 -0.695 1.00 94.38 226 MET A CA 1
ATOM 1810 C C . MET A 1 226 ? 7.224 4.335 -0.176 1.00 94.38 226 MET A C 1
ATOM 1812 O O . MET A 1 226 ? 6.313 4.891 -0.792 1.00 94.38 226 MET A O 1
ATOM 1816 N N . ALA A 1 227 ? 7.025 3.680 0.957 1.00 93.12 227 ALA A N 1
ATOM 1817 C CA . ALA A 1 227 ? 5.721 3.537 1.571 1.00 93.12 227 ALA A CA 1
ATOM 1818 C C . ALA A 1 227 ? 5.806 3.705 3.087 1.00 93.12 227 ALA A C 1
ATOM 1820 O O . ALA A 1 227 ? 6.762 3.272 3.726 1.00 93.12 227 ALA A O 1
ATOM 1821 N N . GLU A 1 228 ? 4.768 4.289 3.668 1.00 90.75 228 GLU A N 1
ATOM 1822 C CA . GLU A 1 228 ? 4.551 4.271 5.111 1.00 90.75 228 GLU A CA 1
ATOM 1823 C C . GLU A 1 228 ? 3.484 3.225 5.423 1.00 90.75 228 GLU A C 1
ATOM 1825 O O . GLU A 1 228 ? 2.319 3.400 5.083 1.00 90.75 228 GLU A O 1
ATOM 1830 N N . VAL A 1 229 ? 3.875 2.103 6.018 1.00 88.75 229 VAL A N 1
ATOM 1831 C CA . VAL A 1 229 ? 3.006 0.960 6.316 1.00 88.75 229 VAL A CA 1
ATOM 1832 C C . VAL A 1 229 ? 2.937 0.715 7.815 1.00 88.75 229 VAL A C 1
ATOM 1834 O O . VAL A 1 229 ? 3.933 0.817 8.527 1.00 88.75 229 VAL A O 1
ATOM 1837 N N . LEU A 1 230 ? 1.764 0.309 8.302 1.00 81.38 230 LEU A N 1
ATOM 1838 C CA . LEU A 1 230 ? 1.588 -0.026 9.718 1.00 81.38 230 LEU A CA 1
ATOM 1839 C C . LEU A 1 230 ? 2.415 -1.248 10.136 1.00 81.38 230 LEU A C 1
ATOM 1841 O O . LEU A 1 230 ? 2.965 -1.314 11.234 1.00 81.38 230 LEU A O 1
ATOM 1845 N N . LYS A 1 231 ? 2.443 -2.260 9.268 1.00 82.69 231 LYS A N 1
ATOM 1846 C CA . LYS A 1 231 ? 3.167 -3.514 9.461 1.00 82.69 231 LYS A CA 1
ATOM 1847 C C . LYS A 1 231 ? 3.350 -4.188 8.110 1.00 82.69 231 LYS A C 1
ATOM 1849 O O . LYS A 1 231 ? 2.489 -4.078 7.244 1.00 82.69 231 LYS A O 1
ATOM 1854 N N . MET A 1 232 ? 4.436 -4.940 7.969 1.00 87.06 232 MET A N 1
ATOM 1855 C CA . MET A 1 232 ? 4.678 -5.770 6.795 1.00 87.06 232 MET A CA 1
ATOM 1856 C C . MET A 1 232 ? 4.659 -7.252 7.180 1.00 87.06 232 MET A C 1
ATOM 1858 O O . MET A 1 232 ? 5.463 -7.708 7.994 1.00 87.06 232 MET A O 1
ATOM 1862 N N . SER A 1 233 ? 3.726 -8.004 6.606 1.00 90.19 233 SER A N 1
ATOM 1863 C CA . SER A 1 233 ? 3.581 -9.448 6.803 1.00 90.19 233 SER A CA 1
ATOM 1864 C C . SER A 1 233 ? 4.420 -10.254 5.807 1.00 90.19 233 SER A C 1
ATOM 1866 O O . SER A 1 233 ? 4.830 -9.758 4.755 1.00 90.19 233 SER A O 1
ATOM 1868 N N . SER A 1 234 ? 4.652 -11.533 6.113 1.00 91.12 234 SER A N 1
ATOM 1869 C CA . SER A 1 234 ? 5.330 -12.454 5.192 1.00 91.12 234 SER A CA 1
ATOM 1870 C C . SER A 1 234 ? 4.550 -12.659 3.891 1.00 91.12 234 SER A C 1
ATOM 1872 O O . SER A 1 234 ? 5.168 -12.782 2.838 1.00 91.12 234 SER A O 1
ATOM 1874 N N . LEU A 1 235 ? 3.212 -12.637 3.945 1.00 92.75 235 LEU A N 1
ATOM 1875 C CA . LEU A 1 235 ? 2.359 -12.738 2.759 1.00 92.75 235 LEU A CA 1
ATOM 1876 C C . LEU A 1 235 ? 2.566 -11.545 1.823 1.00 92.75 235 LEU A C 1
ATOM 1878 O O . LEU A 1 235 ? 2.771 -11.743 0.632 1.00 92.75 235 LEU A O 1
ATOM 1882 N N . GLN A 1 236 ? 2.596 -10.323 2.362 1.00 92.75 236 GLN A N 1
ATOM 1883 C CA . GLN A 1 236 ? 2.867 -9.118 1.570 1.00 92.75 236 GLN A CA 1
ATOM 1884 C C . GLN A 1 236 ? 4.243 -9.182 0.908 1.00 92.75 236 GLN A C 1
ATOM 1886 O O . GLN A 1 236 ? 4.369 -8.883 -0.275 1.00 92.75 236 GLN A O 1
ATOM 1891 N N . LYS A 1 237 ? 5.275 -9.619 1.643 1.00 92.12 237 LYS A N 1
ATOM 1892 C CA . LYS A 1 237 ? 6.627 -9.797 1.087 1.00 92.12 237 LYS A CA 1
ATOM 1893 C C . LYS A 1 237 ? 6.641 -10.818 -0.053 1.00 92.12 237 LYS A C 1
ATOM 1895 O O . LYS A 1 237 ? 7.240 -10.556 -1.092 1.00 92.12 237 LYS A O 1
ATOM 1900 N N . ALA A 1 238 ? 5.972 -11.956 0.130 1.00 93.56 238 ALA A N 1
ATOM 1901 C CA . ALA A 1 238 ? 5.871 -12.994 -0.892 1.00 93.56 238 ALA A CA 1
ATOM 1902 C C . ALA A 1 238 ? 5.092 -12.511 -2.124 1.00 93.56 238 ALA A C 1
ATOM 1904 O O . ALA A 1 238 ? 5.533 -12.747 -3.245 1.00 93.56 238 ALA A O 1
ATOM 1905 N N . LEU A 1 239 ? 3.985 -11.790 -1.922 1.00 94.19 239 LEU A N 1
ATOM 1906 C CA . LEU A 1 239 ? 3.183 -11.219 -3.001 1.00 94.19 239 LEU A CA 1
ATOM 1907 C C . LEU A 1 239 ? 3.967 -10.172 -3.796 1.00 94.19 239 LEU A C 1
ATOM 1909 O O . LEU A 1 239 ? 3.963 -10.236 -5.019 1.00 94.19 239 LEU A O 1
ATOM 1913 N N . LEU A 1 240 ? 4.670 -9.246 -3.131 1.00 93.88 240 LEU A N 1
ATOM 1914 C CA . LEU A 1 240 ? 5.538 -8.282 -3.815 1.00 93.88 240 LEU A CA 1
ATOM 1915 C C . LEU A 1 240 ? 6.598 -9.002 -4.646 1.00 93.88 240 LEU A C 1
ATOM 1917 O O . LEU A 1 240 ? 6.788 -8.679 -5.814 1.00 93.88 240 LEU A O 1
ATOM 1921 N N . LYS A 1 241 ? 7.261 -10.004 -4.062 1.00 93.06 241 LYS A N 1
ATOM 1922 C CA . LYS A 1 241 ? 8.265 -10.792 -4.773 1.00 93.06 241 LYS A CA 1
ATOM 1923 C C . LYS A 1 241 ? 7.669 -11.452 -6.018 1.00 93.06 241 LYS A C 1
ATOM 1925 O O . LYS A 1 241 ? 8.186 -11.238 -7.107 1.00 93.06 241 LYS A O 1
ATOM 1930 N N . ALA A 1 242 ? 6.547 -12.157 -5.874 1.00 93.81 242 ALA A N 1
ATOM 1931 C CA . ALA A 1 242 ? 5.859 -12.806 -6.987 1.00 93.81 242 ALA A CA 1
ATOM 1932 C C . ALA A 1 242 ? 5.386 -11.806 -8.056 1.00 93.81 242 ALA A C 1
ATOM 1934 O O . ALA A 1 242 ? 5.480 -12.095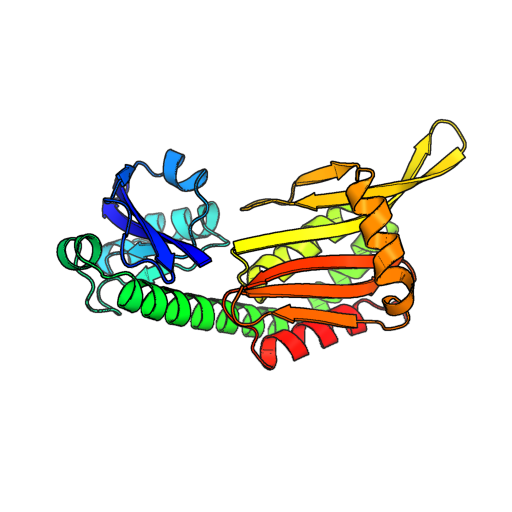 -9.246 1.00 93.81 242 ALA A O 1
ATOM 1935 N N . LEU A 1 243 ? 4.915 -10.624 -7.648 1.00 94.50 243 LEU A N 1
ATOM 1936 C CA . LEU A 1 243 ? 4.510 -9.548 -8.549 1.00 94.50 243 LEU A CA 1
ATOM 1937 C C . LEU A 1 243 ? 5.697 -9.049 -9.383 1.00 94.50 243 LEU A C 1
ATOM 1939 O O . LEU A 1 243 ? 5.627 -9.061 -10.606 1.00 94.50 243 LEU A O 1
ATOM 1943 N N . PHE A 1 244 ? 6.797 -8.635 -8.749 1.00 93.75 244 PHE A N 1
ATOM 1944 C CA . PHE A 1 244 ? 7.943 -8.056 -9.462 1.00 93.75 244 PHE A CA 1
ATOM 1945 C C . PHE A 1 244 ? 8.751 -9.095 -10.251 1.00 93.75 244 PHE A C 1
ATOM 1947 O O . PHE A 1 244 ? 9.224 -8.783 -11.344 1.00 93.75 244 PHE A O 1
ATOM 1954 N N . GLU A 1 245 ? 8.865 -10.332 -9.758 1.00 92.50 245 GLU A N 1
ATOM 1955 C CA . GLU A 1 245 ? 9.396 -11.460 -10.539 1.00 92.50 245 GLU A CA 1
ATOM 1956 C C . GLU A 1 245 ? 8.496 -11.765 -11.733 1.00 92.50 245 GLU A C 1
ATOM 1958 O O . GLU A 1 245 ? 8.976 -11.888 -12.858 1.00 92.50 245 GLU A O 1
ATOM 1963 N N . GLY A 1 246 ? 7.183 -11.797 -11.506 1.00 91.06 246 GLY A N 1
ATOM 1964 C CA . GLY A 1 246 ? 6.189 -11.995 -12.546 1.00 91.06 246 GLY A CA 1
ATOM 1965 C C . GLY A 1 246 ? 6.221 -10.910 -13.616 1.00 91.06 246 GLY A C 1
ATOM 1966 O O . GLY A 1 246 ? 5.979 -11.229 -14.774 1.00 91.06 246 GLY A O 1
ATOM 1967 N N . LEU A 1 247 ? 6.544 -9.661 -13.268 1.00 91.88 247 LEU A N 1
ATOM 1968 C CA . LEU A 1 247 ? 6.645 -8.528 -14.194 1.00 91.88 247 LEU A CA 1
ATOM 1969 C C . LEU A 1 247 ? 7.904 -8.541 -15.065 1.00 91.88 247 LEU A C 1
ATOM 1971 O O . LEU A 1 247 ? 7.933 -7.817 -16.060 1.00 91.88 247 LEU A O 1
ATOM 1975 N N . GLN A 1 248 ? 8.909 -9.364 -14.753 1.00 87.62 248 GLN A N 1
ATOM 1976 C CA . GLN A 1 248 ? 10.041 -9.522 -15.660 1.00 87.62 248 GLN A CA 1
ATOM 1977 C C . GLN A 1 248 ? 9.554 -10.145 -16.972 1.00 87.62 248 GLN A C 1
ATOM 1979 O O . GLN A 1 248 ? 8.869 -11.177 -16.988 1.00 87.62 248 GLN A O 1
ATOM 1984 N N . SER A 1 249 ? 9.870 -9.504 -18.095 1.00 63.53 249 SER A N 1
ATOM 1985 C CA . SER A 1 249 ? 9.777 -10.146 -19.402 1.00 63.53 249 SER A CA 1
ATOM 1986 C C . SER A 1 249 ? 10.767 -11.312 -19.441 1.00 63.53 249 SER A C 1
ATOM 1988 O O . SER A 1 249 ? 11.954 -11.106 -19.180 1.00 63.53 249 SER A O 1
ATOM 1990 N N . ALA A 1 250 ? 10.257 -12.511 -19.729 1.00 45.81 250 ALA A N 1
ATOM 1991 C CA . ALA A 1 250 ? 11.082 -13.645 -20.135 1.00 45.81 250 ALA A CA 1
ATOM 1992 C C . ALA A 1 250 ? 11.768 -13.350 -21.477 1.00 45.81 250 ALA A C 1
ATOM 1994 O O . ALA A 1 250 ? 11.143 -12.640 -22.301 1.00 45.81 250 ALA A O 1
#

pLDDT: mean 84.49, std 9.1, range [45.81, 95.88]

Foldseek 3Di:
DKAKEWEDPDLFWIWIKIADPPDFDIDQTDIGGPVVVLVDLHQEYEYAPVQCPPPVSVVVCCVSVVLHFYDYCVVVVHDPVCVRVPTNVRVLVVSVVRLVVQLVVLLVVCVVCVLVLLVVLLVCVVPPVPVSVQVVQVSCSRNQVFSWKKKKWWDWDCPDPDTDIFIWMWTDSRGTDIDTDDVVSVVVCVVCVVVAVDQKDFPDADQVQQWTWMWHAAQNIIMIMITRGNDDDPSSVVSVVCNSVSRHDD

Secondary structure (DSSP, 8-state):
-EEEEEEEEETTEEEEEEEETT-S-PPPPEEE-HHHHHHS--SEEEE-HHHHT-HHHHHHHHHHTTTS-EEESGGGT--HHHHHH--HHHHHHHHHHHHHHHHHHHHHHHHHTHHHHHHHHHHHTTT-HHHHHHHHHHHHHHHH--SEEEEEEEEEEEETTEEEEEEEEEEESSS-EEEE--HHHHHHHHHTGGGTTSSEEEEEEETTTTEEEEEEEETTEEEEEEEE-S---HHHHHHHHHHHHHHS--

Mean predicted aligned error: 7.47 Å

Nearest PDB structures (foldseek):
  5y3a-assembly1_B  TM=5.123E-01  e=4.460E-02  Homo sapiens
  5y3a-assembly2_G  TM=4.427E-01  e=2.467E-02  Homo sapiens
  6ehp-assembly1_B  TM=4.583E-01  e=6.363E-02  Homo sapiens
  2zl1-assembly1_B  TM=4.638E-01  e=9.077E-02  unclassified
  7yh1-assembly2_C  TM=5.332E-01  e=2.966E-01  Promethearchaeum syntrophicum

Solvent-accessible surface area (backbone atoms only — not comparable to full-atom values): 13637 Å² total; per-residue (Å²): 88,76,50,25,41,36,37,51,78,48,103,57,38,29,40,36,34,44,32,35,52,90,49,74,68,52,52,78,68,43,79,43,40,60,76,59,54,68,78,50,83,53,61,31,36,31,34,49,60,72,57,62,70,35,66,71,54,41,50,51,48,52,67,80,36,70,87,39,47,74,43,49,17,67,86,66,78,44,47,71,66,54,59,72,66,56,49,41,70,58,51,49,54,52,50,49,54,50,44,52,54,45,23,50,52,40,44,52,55,45,61,78,44,37,68,66,51,44,54,52,45,59,61,26,53,86,75,37,55,66,60,31,53,44,51,50,48,52,54,48,46,49,40,51,52,42,75,40,48,38,39,38,37,74,44,78,44,72,63,78,94,44,82,40,84,40,50,36,29,35,40,45,81,87,57,75,45,80,42,79,45,53,72,66,53,55,50,49,55,61,71,49,53,84,48,43,81,35,50,66,34,80,75,44,74,41,74,91,76,17,40,36,33,33,30,24,24,52,76,87,41,54,34,42,38,39,33,33,24,85,67,86,53,71,66,48,55,51,50,52,49,52,50,41,58,59,55,41,74,128